Protein AF-M1CFM6-F1 (afdb_monomer)

Secondary structure (DSSP, 8-state):
-EEEEEEEE-HHHHHHHHHHHHHHTT-S---HHHHHHHHHHHHHHHHHT--TTSEEEEEEEEE-TTTSSSPPPTT--S--EEEEEEEEEHHHHHHS-HHHHHHHHHHHHHT-SHHHHHHHHHHHHHS-----GGGSPTTEEEEE--TTS-STT---SS-S-S-----GGG--TTEEEEEE-SSTT-EEEEEEEEHHHHHHHHH-HHHHTT--EE--S--EEE----

Nearest PDB structures (foldseek):
  6wao-assembly1_B  TM=9.488E-01  e=1.463E-21  Arabidopsis thaliana
  6wcs-assembly1_B  TM=9.597E-01  e=1.008E-20  Arabidopsis thaliana
  8h8i-assembly1_A  TM=9.472E-01  e=1.363E-20  Astragalus membranaceus
  8dqr-assembly1_A  TM=8.340E-01  e=6.087E-13  Arabidopsis thaliana
  8dqp-assembly1_B  TM=7.655E-01  e=8.652E-12  Arabidopsis thaliana

Solvent-accessible surface area (backbone atoms only — not comparable to full-atom values): 12784 Å² total; per-residue (Å²): 98,49,29,43,46,54,44,31,26,42,38,67,37,33,51,49,41,20,52,49,22,16,58,75,59,76,50,82,80,49,43,50,65,39,22,52,50,21,46,49,52,49,43,51,53,61,50,60,67,63,64,48,82,41,61,32,33,44,34,40,67,37,78,38,41,80,55,33,90,77,51,58,62,89,83,66,83,72,91,52,69,44,81,41,73,47,75,46,38,46,35,61,57,65,72,45,58,49,24,54,52,10,42,53,54,45,52,49,57,68,64,62,42,51,66,49,50,49,54,53,49,54,50,36,73,75,58,76,74,78,89,51,84,88,72,58,63,71,64,37,30,37,53,37,80,43,55,84,64,62,64,60,79,55,58,91,82,84,57,58,59,89,77,88,80,85,68,82,91,72,77,43,73,36,32,33,36,36,34,46,37,94,53,88,67,15,35,33,37,42,39,20,28,46,44,70,46,50,51,41,46,74,69,30,65,80,56,46,74,42,46,77,42,72,66,86,74,75,83,48,73,53,79,82,83,127

InterPro domains:
  IPR023213 Chloramphenicol acetyltransferase-like domain superfamily [G3DSA:3.30.559.10] (1-204)
  IPR051283 Secondary metabolite acyltransferase [PTHR31896] (1-207)

Structure (mmCIF, N/CA/C/O backbone):
data_AF-M1CFM6-F1
#
_entry.id   AF-M1CFM6-F1
#
loop_
_atom_site.group_PDB
_atom_site.id
_atom_site.type_symbol
_atom_site.label_atom_id
_atom_site.label_alt_id
_atom_site.label_comp_id
_atom_site.label_asym_id
_atom_site.label_entity_id
_atom_site.label_seq_id
_atom_site.pdbx_PDB_ins_code
_atom_site.Cartn_x
_atom_site.Cartn_y
_atom_site.Cartn_z
_atom_site.occupancy
_atom_site.B_iso_or_equiv
_atom_site.auth_seq_id
_atom_site.auth_comp_id
_atom_site.auth_asym_id
_atom_site.auth_atom_id
_atom_site.pdbx_PDB_model_num
ATOM 1 N N . MET A 1 1 ? -0.808 -11.872 19.736 1.00 82.25 1 MET A N 1
ATOM 2 C CA . MET A 1 1 ? 0.137 -12.692 18.924 1.00 82.25 1 MET A CA 1
ATOM 3 C C . MET A 1 1 ? 0.002 -12.260 17.470 1.00 82.25 1 MET A C 1
ATOM 5 O O . MET A 1 1 ? -1.119 -11.950 17.080 1.00 82.25 1 MET A O 1
ATOM 9 N N . LEU A 1 2 ? 1.085 -12.199 16.687 1.00 89.31 2 LEU A N 1
ATOM 10 C CA . LEU A 1 2 ? 0.996 -11.805 15.274 1.00 89.31 2 LEU A CA 1
ATOM 11 C C . LEU A 1 2 ? 0.502 -12.967 14.407 1.00 89.31 2 LEU A C 1
ATOM 13 O O . LEU A 1 2 ? 0.955 -14.103 14.579 1.00 89.31 2 LEU A O 1
ATOM 17 N N . ARG A 1 3 ? -0.397 -12.663 13.469 1.00 89.94 3 ARG A N 1
ATOM 18 C CA . ARG A 1 3 ? -0.947 -13.587 12.474 1.00 89.94 3 ARG A CA 1
ATOM 19 C C . ARG A 1 3 ? -0.780 -12.966 11.090 1.00 89.94 3 ARG A C 1
ATOM 21 O O . ARG A 1 3 ? -1.153 -11.816 10.871 1.00 89.94 3 ARG A O 1
ATOM 28 N N . GLU A 1 4 ? -0.213 -13.731 10.163 1.00 90.56 4 GLU A N 1
ATOM 29 C CA . GLU A 1 4 ? -0.170 -13.362 8.746 1.00 90.56 4 GLU A CA 1
ATOM 30 C C . GLU A 1 4 ? -1.333 -14.046 8.028 1.00 90.56 4 GLU A C 1
ATOM 32 O O . GLU A 1 4 ? -1.559 -15.251 8.192 1.00 90.56 4 GLU A O 1
ATOM 37 N N . ARG A 1 5 ? -2.094 -13.270 7.254 1.00 90.94 5 ARG A N 1
ATOM 38 C CA . ARG A 1 5 ? -3.263 -13.748 6.517 1.00 90.94 5 ARG A CA 1
ATOM 39 C C . ARG A 1 5 ? -3.227 -13.282 5.072 1.00 90.94 5 ARG A C 1
ATOM 41 O O . A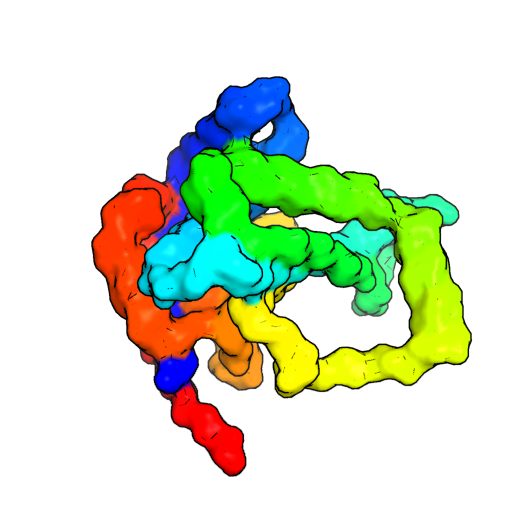RG A 1 5 ? -2.817 -12.163 4.780 1.00 90.94 5 ARG A O 1
ATOM 48 N N . VAL A 1 6 ? -3.667 -14.163 4.177 1.00 91.81 6 VAL A N 1
ATOM 49 C CA . VAL A 1 6 ? -3.679 -13.923 2.734 1.00 91.81 6 VAL A CA 1
ATOM 50 C C . VAL A 1 6 ? -5.092 -13.600 2.268 1.00 91.81 6 VAL A C 1
ATOM 52 O O . VAL A 1 6 ? -6.007 -14.404 2.456 1.00 91.81 6 VAL A O 1
ATOM 55 N N . PHE A 1 7 ? -5.243 -12.460 1.605 1.00 94.06 7 PHE A N 1
ATOM 56 C CA . PHE A 1 7 ? -6.493 -11.991 1.021 1.00 94.06 7 PHE A CA 1
ATOM 57 C C . PHE A 1 7 ? -6.347 -11.870 -0.495 1.00 94.06 7 PHE A C 1
ATOM 59 O O . PHE A 1 7 ? -5.387 -11.276 -0.992 1.00 94.06 7 PHE A O 1
ATOM 66 N N . HIS A 1 8 ? -7.297 -12.443 -1.233 1.00 94.62 8 HIS A N 1
ATOM 67 C CA . HIS A 1 8 ? -7.333 -12.356 -2.689 1.00 94.62 8 HIS A CA 1
ATOM 68 C C . HIS A 1 8 ? -8.376 -11.339 -3.157 1.00 94.62 8 HIS A C 1
ATOM 70 O O . HIS A 1 8 ? -9.579 -11.513 -2.927 1.00 94.62 8 HIS A O 1
ATOM 76 N N . PHE A 1 9 ? -7.902 -10.321 -3.870 1.00 96.00 9 PHE A N 1
ATOM 77 C CA . PHE A 1 9 ? -8.720 -9.342 -4.572 1.00 96.00 9 PHE A CA 1
ATOM 78 C C . PHE A 1 9 ? -8.767 -9.724 -6.051 1.00 96.00 9 PHE A C 1
ATOM 80 O O . PHE A 1 9 ? -7.796 -9.513 -6.783 1.00 96.00 9 PHE A O 1
ATOM 87 N N . ALA A 1 10 ? -9.897 -10.282 -6.488 1.00 95.94 10 ALA A N 1
ATOM 88 C CA . ALA A 1 10 ? -10.129 -10.581 -7.896 1.00 95.94 10 ALA A CA 1
ATOM 89 C C . ALA A 1 10 ? -10.047 -9.319 -8.762 1.00 95.94 10 ALA A C 1
ATOM 91 O O . ALA A 1 10 ? -10.234 -8.192 -8.288 1.00 95.94 10 ALA A O 1
ATOM 92 N N . LYS A 1 11 ? -9.790 -9.516 -10.055 1.00 96.31 11 LYS A N 1
ATOM 93 C CA . LYS A 1 11 ? -9.638 -8.439 -11.035 1.00 96.31 11 LYS A CA 1
ATOM 94 C C . LYS A 1 11 ? -10.820 -7.469 -11.022 1.00 96.31 11 LYS A C 1
ATOM 96 O O . LYS A 1 11 ? -10.619 -6.254 -11.057 1.00 96.31 11 LYS A O 1
ATOM 101 N N . GLU A 1 12 ? -12.044 -7.979 -10.921 1.00 97.38 12 GLU A N 1
ATOM 102 C CA . GLU A 1 12 ? -13.259 -7.167 -10.862 1.00 97.38 12 GLU A CA 1
ATOM 103 C C . GLU A 1 12 ? -13.302 -6.322 -9.591 1.00 97.38 12 GLU A C 1
ATOM 105 O O . GLU A 1 12 ? -13.649 -5.145 -9.659 1.00 97.38 12 GLU A O 1
ATOM 110 N N . SER A 1 13 ? -12.926 -6.886 -8.440 1.00 97.62 13 SER A N 1
ATOM 111 C CA . SER A 1 13 ? -12.864 -6.154 -7.170 1.00 97.62 13 SER A CA 1
ATOM 112 C C . SER A 1 13 ? -11.834 -5.031 -7.226 1.00 97.62 13 SER A C 1
ATOM 114 O O . SER A 1 13 ? -12.132 -3.899 -6.849 1.00 97.62 13 SER A O 1
ATOM 116 N N . VAL A 1 14 ? -10.644 -5.315 -7.760 1.00 98.12 14 VAL A N 1
ATOM 117 C CA . VAL A 1 14 ? -9.577 -4.325 -7.947 1.00 98.12 14 VAL A CA 1
ATOM 118 C C . VAL A 1 14 ? -10.035 -3.199 -8.880 1.00 98.12 14 VAL A C 1
ATOM 120 O O . VAL A 1 14 ? -9.855 -2.019 -8.571 1.00 98.12 14 VAL A O 1
ATOM 123 N N . ALA A 1 15 ? -10.664 -3.544 -10.007 1.00 98.31 15 ALA A N 1
ATOM 124 C CA . ALA A 1 15 ? -11.191 -2.568 -10.956 1.00 98.31 15 ALA A CA 1
ATOM 125 C C . ALA A 1 15 ? -12.309 -1.711 -10.341 1.00 98.31 15 ALA A C 1
ATOM 127 O O . ALA A 1 15 ? -12.302 -0.491 -10.510 1.00 98.31 15 ALA A O 1
ATOM 128 N N . LYS A 1 16 ? -13.228 -2.325 -9.581 1.00 98.44 16 LYS A N 1
ATOM 129 C CA . LYS A 1 16 ? -14.301 -1.627 -8.857 1.00 98.44 16 LYS A CA 1
ATOM 130 C C . LYS A 1 16 ? -13.746 -0.662 -7.814 1.00 98.44 16 LYS A C 1
ATOM 132 O O . LYS A 1 16 ? -14.163 0.492 -7.802 1.00 98.44 16 LYS A O 1
ATOM 137 N N . LEU A 1 17 ? -12.785 -1.093 -6.992 1.00 98.56 17 LEU A N 1
ATOM 138 C CA . LEU A 1 17 ? -12.132 -0.232 -6.000 1.00 98.56 17 LEU A CA 1
ATOM 139 C C . LEU A 1 17 ? -11.453 0.963 -6.668 1.00 98.56 17 LEU A C 1
ATOM 141 O O . LEU A 1 17 ? -11.664 2.099 -6.249 1.00 98.56 17 LEU A O 1
ATOM 145 N N . LYS A 1 18 ? -10.695 0.732 -7.749 1.00 98.75 18 LYS A N 1
ATOM 146 C CA . LYS A 1 18 ? -10.064 1.816 -8.512 1.00 98.75 18 LYS A CA 1
ATOM 147 C C . LYS A 1 18 ? -11.097 2.796 -9.064 1.00 98.75 18 LYS A C 1
ATOM 149 O O . LYS A 1 18 ? -10.913 4.003 -8.930 1.00 98.75 18 LYS A O 1
ATOM 154 N N . ALA A 1 19 ? -12.146 2.296 -9.716 1.00 98.69 19 ALA A N 1
ATOM 155 C CA . ALA A 1 19 ? -13.175 3.137 -10.319 1.00 98.69 19 ALA A CA 1
ATOM 156 C C . ALA A 1 19 ? -13.906 3.966 -9.256 1.00 98.69 19 ALA A C 1
ATOM 158 O O . ALA A 1 19 ? -14.062 5.172 -9.428 1.00 98.69 19 ALA A O 1
ATOM 159 N N . LYS A 1 20 ? -14.278 3.340 -8.135 1.00 98.56 20 LYS A N 1
ATOM 160 C CA . LYS A 1 20 ? -14.954 3.998 -7.016 1.00 98.56 20 LYS A CA 1
ATOM 161 C C . LYS A 1 20 ? -14.082 5.084 -6.379 1.00 98.56 20 LYS A C 1
ATOM 163 O O . LYS A 1 20 ? -14.546 6.208 -6.262 1.00 98.56 20 LYS A O 1
ATOM 168 N N . ALA A 1 21 ? -12.812 4.798 -6.080 1.00 98.69 21 ALA A N 1
ATOM 169 C CA . ALA A 1 21 ? -11.891 5.786 -5.509 1.00 98.69 21 ALA A CA 1
ATOM 170 C C . ALA A 1 21 ? -11.697 7.010 -6.421 1.00 98.69 21 ALA A C 1
ATOM 172 O O . ALA A 1 21 ? -11.693 8.151 -5.967 1.00 98.69 21 ALA A O 1
ATOM 173 N N . ASN A 1 22 ? -11.551 6.774 -7.728 1.00 98.75 22 ASN A N 1
ATOM 174 C CA . AS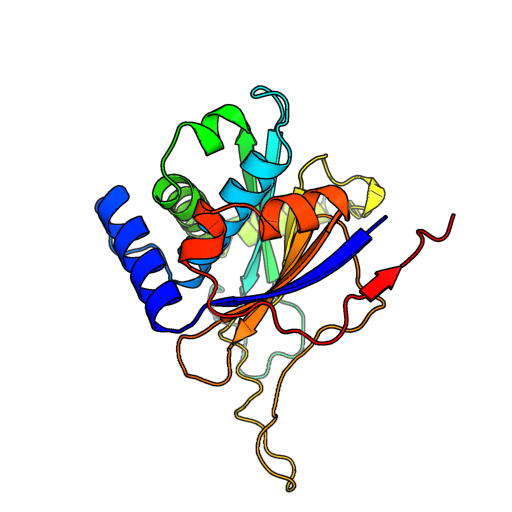N A 1 22 ? -11.421 7.846 -8.713 1.00 98.75 22 ASN A CA 1
ATOM 175 C C . ASN A 1 22 ? -12.714 8.667 -8.854 1.00 98.75 22 ASN A C 1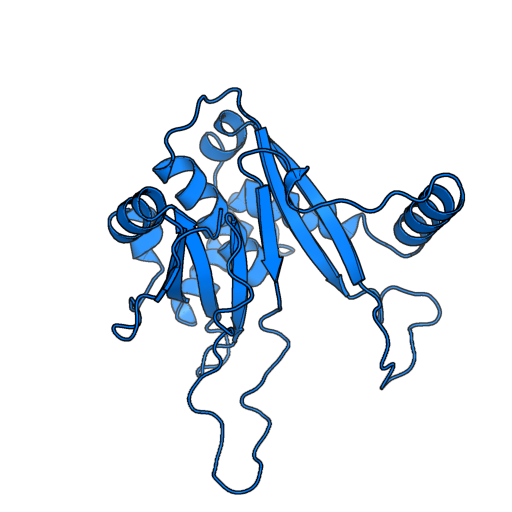
ATOM 177 O O . ASN A 1 22 ? -12.636 9.883 -9.005 1.00 98.75 22 ASN A O 1
ATOM 181 N N . LEU A 1 23 ? -13.885 8.025 -8.770 1.00 98.56 23 LEU A N 1
ATOM 182 C CA . LEU A 1 23 ? -15.182 8.702 -8.788 1.00 98.56 23 LEU A CA 1
ATOM 183 C C . LEU A 1 23 ? -15.382 9.577 -7.543 1.00 98.56 23 LEU A C 1
ATOM 185 O O . LEU A 1 23 ? -15.723 10.747 -7.691 1.00 98.56 23 LEU A O 1
ATOM 189 N N . GLU A 1 24 ? -15.129 9.033 -6.347 1.00 98.38 24 GLU A N 1
ATOM 190 C CA . GLU A 1 24 ? -15.225 9.751 -5.063 1.00 98.38 24 GLU A CA 1
ATOM 191 C C . GLU A 1 24 ? -14.386 11.038 -5.082 1.00 98.38 24 GLU A C 1
ATOM 193 O O . GLU A 1 24 ? -14.855 12.094 -4.669 1.00 98.38 24 GLU A O 1
ATOM 198 N N . MET A 1 25 ? -13.182 10.974 -5.660 1.00 98.44 25 MET A N 1
ATOM 199 C CA . MET A 1 25 ? -12.254 12.108 -5.722 1.00 98.44 25 MET A CA 1
ATOM 200 C C . MET A 1 25 ? -12.290 12.893 -7.035 1.00 98.44 25 MET A C 1
ATOM 202 O O . MET A 1 25 ? -11.430 13.745 -7.257 1.00 98.44 25 MET A O 1
ATOM 206 N N . SER A 1 26 ? -13.251 12.613 -7.923 1.00 98.06 26 SER A N 1
ATOM 207 C CA . SER A 1 26 ? -13.386 13.285 -9.226 1.00 98.06 26 SER A CA 1
ATOM 208 C C . SER A 1 26 ? -12.063 13.369 -10.012 1.00 98.06 26 SER A C 1
ATOM 210 O O . SER A 1 26 ? -11.707 14.404 -10.576 1.00 98.06 26 SER A O 1
ATOM 212 N N . THR A 1 27 ? -11.303 12.273 -10.036 1.00 97.88 27 THR A N 1
ATOM 213 C CA . THR A 1 27 ? -9.960 12.191 -10.632 1.00 97.88 27 THR A CA 1
ATOM 214 C C . THR A 1 27 ? -9.798 10.916 -11.459 1.00 97.88 27 THR A C 1
ATOM 216 O O . THR A 1 27 ? -10.685 10.074 -11.526 1.00 97.88 27 THR A O 1
ATOM 219 N N . THR A 1 28 ? -8.659 10.772 -12.130 1.00 97.50 28 THR A N 1
ATOM 220 C CA . THR A 1 28 ? -8.256 9.542 -12.841 1.00 97.50 28 THR A CA 1
ATOM 221 C C . THR A 1 28 ? -6.859 9.064 -12.438 1.00 97.50 28 THR A C 1
ATOM 223 O O . THR A 1 28 ? -6.340 8.089 -12.984 1.00 97.50 28 THR A O 1
ATOM 226 N N . LYS A 1 29 ? -6.231 9.758 -11.479 1.00 97.94 29 LYS A N 1
ATOM 227 C CA . LYS A 1 29 ? -4.830 9.556 -11.093 1.00 97.94 29 LYS A CA 1
ATOM 228 C C . LYS A 1 29 ? -4.635 8.412 -10.099 1.00 97.94 29 LYS A C 1
ATOM 230 O O . LYS A 1 29 ? -3.518 7.910 -9.982 1.00 97.94 29 LYS A O 1
ATOM 235 N N . ILE A 1 30 ? -5.688 7.985 -9.396 1.00 98.56 30 ILE A N 1
ATOM 236 C CA . ILE A 1 30 ? -5.587 6.939 -8.375 1.00 98.56 30 ILE A CA 1
ATOM 237 C C . ILE A 1 30 ? -5.409 5.583 -9.069 1.00 98.56 30 ILE A C 1
ATOM 239 O O . ILE A 1 30 ? -6.239 5.136 -9.869 1.00 98.56 30 ILE A O 1
ATOM 243 N N . SER A 1 31 ? -4.300 4.916 -8.769 1.00 98.06 31 SER A N 1
ATOM 244 C CA . SER A 1 31 ? -3.981 3.585 -9.286 1.00 98.06 31 SER A CA 1
ATOM 245 C C . SER A 1 31 ? -4.752 2.482 -8.555 1.00 98.06 31 SER A C 1
ATOM 247 O O . SER A 1 31 ? -5.229 2.667 -7.436 1.00 98.06 31 SER A O 1
ATOM 249 N N . SER A 1 32 ? -4.821 1.294 -9.164 1.00 98.25 32 SER A N 1
ATOM 250 C CA . SER A 1 32 ? -5.427 0.114 -8.534 1.00 98.25 32 SER A CA 1
ATOM 251 C C . SER A 1 32 ? -4.777 -0.228 -7.194 1.00 98.25 32 SER A C 1
ATOM 253 O O . SER A 1 32 ? -5.474 -0.529 -6.233 1.00 98.25 32 SER A O 1
ATOM 255 N N . LEU A 1 33 ? -3.443 -0.139 -7.123 1.00 97.75 33 LEU A N 1
ATOM 256 C CA . LEU A 1 33 ? -2.694 -0.415 -5.900 1.00 97.75 33 LEU A CA 1
ATOM 257 C C . LEU A 1 33 ? -3.081 0.571 -4.793 1.00 97.75 33 LEU A C 1
ATOM 259 O O . LEU A 1 33 ? -3.416 0.148 -3.696 1.00 97.75 33 LEU A O 1
ATOM 263 N N . GLN A 1 34 ? -3.103 1.871 -5.095 1.00 98.31 34 GLN A N 1
ATOM 264 C CA . GLN A 1 34 ? -3.476 2.911 -4.128 1.00 98.31 34 GLN A CA 1
ATOM 265 C C . GLN A 1 34 ? -4.904 2.719 -3.602 1.00 98.31 34 GLN A C 1
ATOM 267 O O . GLN A 1 34 ? -5.120 2.805 -2.397 1.00 98.31 34 GLN A O 1
ATOM 272 N N . ALA A 1 35 ? -5.861 2.399 -4.478 1.00 98.56 35 ALA A N 1
ATOM 273 C CA . ALA A 1 35 ? -7.243 2.148 -4.074 1.00 98.56 35 ALA A CA 1
ATOM 274 C C . ALA A 1 35 ? -7.374 0.925 -3.146 1.00 98.56 35 ALA A C 1
ATOM 276 O O . ALA A 1 35 ? -8.065 0.995 -2.130 1.00 98.56 35 ALA A O 1
ATOM 277 N N . VAL A 1 36 ? -6.685 -0.180 -3.460 1.00 98.31 36 VAL A N 1
ATOM 278 C CA . VAL A 1 36 ? -6.680 -1.392 -2.621 1.00 98.31 36 VAL A CA 1
ATOM 279 C C . VAL A 1 36 ? -6.018 -1.124 -1.268 1.00 98.31 36 VAL A C 1
ATOM 281 O O . VAL A 1 36 ? -6.578 -1.490 -0.237 1.00 98.31 36 VAL A O 1
ATOM 284 N N . LEU A 1 37 ? -4.864 -0.450 -1.242 1.00 98.19 37 LEU A N 1
ATOM 285 C CA . LEU A 1 37 ? -4.161 -0.139 0.008 1.00 98.19 37 LEU A CA 1
ATOM 286 C C . LEU A 1 37 ? -4.968 0.798 0.905 1.00 98.19 37 LEU A C 1
ATOM 288 O O . LEU A 1 37 ? -5.060 0.545 2.100 1.00 98.19 37 LEU A O 1
ATOM 292 N N . ALA A 1 38 ? -5.611 1.820 0.341 1.00 98.38 38 ALA A N 1
ATOM 293 C CA . ALA A 1 38 ? -6.487 2.709 1.096 1.00 98.38 38 ALA A CA 1
ATOM 294 C C . ALA A 1 38 ? -7.699 1.974 1.685 1.00 98.38 38 ALA A C 1
ATOM 296 O O . ALA A 1 38 ? -8.051 2.177 2.848 1.00 98.38 38 ALA A O 1
ATOM 297 N N . HIS A 1 39 ? -8.309 1.074 0.908 1.00 98.38 39 HIS A N 1
ATOM 298 C CA . HIS A 1 39 ? -9.409 0.238 1.381 1.00 98.38 39 HIS A CA 1
ATOM 299 C C . HIS A 1 39 ? -8.981 -0.668 2.547 1.00 98.38 39 HIS A C 1
ATOM 301 O O . HIS A 1 39 ? -9.691 -0.756 3.552 1.00 98.38 39 HIS A O 1
ATOM 307 N N . VAL A 1 40 ? -7.805 -1.295 2.446 1.00 98.06 40 VAL A N 1
ATOM 308 C CA . VAL A 1 40 ? -7.218 -2.122 3.512 1.00 98.06 40 VAL A CA 1
ATOM 309 C C . VAL A 1 40 ? -6.903 -1.274 4.741 1.00 98.06 40 VAL A C 1
ATOM 311 O O . VAL A 1 40 ? -7.364 -1.604 5.829 1.00 98.06 40 VAL A O 1
ATOM 314 N N . TRP A 1 41 ? -6.171 -0.170 4.578 1.00 98.31 41 TRP A N 1
ATOM 315 C CA . TRP A 1 41 ? -5.750 0.703 5.673 1.00 98.31 41 TRP A CA 1
ATOM 316 C C . TRP A 1 41 ? -6.943 1.189 6.492 1.00 98.31 41 TRP A C 1
ATOM 318 O O . TRP A 1 41 ? -7.008 0.964 7.702 1.00 98.31 41 TRP A O 1
ATOM 328 N N . ARG A 1 42 ? -7.950 1.750 5.815 1.00 98.00 42 ARG A N 1
ATOM 329 C CA . ARG A 1 42 ? -9.173 2.237 6.457 1.00 98.00 42 ARG A CA 1
ATOM 330 C C . ARG A 1 42 ? -9.959 1.112 7.134 1.00 98.00 42 ARG A C 1
ATOM 332 O O . ARG A 1 42 ? -10.523 1.321 8.206 1.00 98.00 42 ARG A O 1
ATOM 339 N N . SER A 1 43 ? -9.993 -0.085 6.544 1.00 98.00 43 SER A N 1
ATOM 340 C CA . SER A 1 43 ? -10.682 -1.239 7.139 1.00 98.00 43 SER A CA 1
ATOM 341 C C . SER A 1 43 ? -9.976 -1.750 8.392 1.00 98.00 43 SER A C 1
ATOM 343 O O . SER A 1 43 ? -10.642 -2.008 9.391 1.00 98.00 43 SER A O 1
ATOM 345 N N . VAL A 1 44 ? -8.642 -1.809 8.395 1.00 97.88 44 VAL A N 1
ATOM 346 C CA . VAL A 1 44 ? -7.876 -2.193 9.587 1.00 97.88 44 VAL A CA 1
ATOM 347 C C . VAL A 1 44 ? -8.074 -1.180 10.714 1.00 97.88 44 VAL A C 1
ATOM 349 O O . VAL A 1 44 ? -8.351 -1.578 11.844 1.00 97.88 44 VAL A O 1
ATOM 352 N N . ILE A 1 45 ? -7.989 0.122 10.422 1.00 97.75 45 ILE A N 1
ATOM 353 C CA . ILE A 1 45 ? -8.201 1.171 11.431 1.00 97.75 45 ILE A CA 1
ATOM 354 C C . ILE A 1 45 ? -9.619 1.116 12.008 1.00 97.75 45 ILE A C 1
ATOM 356 O O . ILE A 1 45 ? -9.783 1.167 13.228 1.00 97.75 45 ILE A O 1
ATOM 360 N N . ARG A 1 46 ? -10.638 0.891 11.167 1.00 97.31 46 ARG A N 1
ATOM 361 C CA . ARG A 1 46 ? -12.018 0.655 11.622 1.00 97.31 46 ARG A CA 1
ATOM 362 C C . ARG A 1 46 ? -12.113 -0.555 12.559 1.00 97.31 46 ARG A C 1
ATOM 364 O O . ARG A 1 46 ? -12.762 -0.467 13.599 1.00 97.31 46 ARG A O 1
ATOM 371 N N . CYS A 1 47 ? -11.461 -1.667 12.215 1.00 97.31 47 CYS A N 1
ATOM 372 C CA . CYS A 1 47 ? -11.481 -2.896 13.013 1.00 97.31 47 CYS A CA 1
ATOM 373 C C . CYS A 1 47 ? -10.781 -2.740 14.370 1.00 97.31 47 CYS A C 1
ATOM 375 O O . CYS A 1 47 ? -11.227 -3.328 15.353 1.00 97.31 47 CYS A O 1
ATOM 377 N N . ARG A 1 48 ? -9.716 -1.931 14.442 1.00 96.38 48 ARG A N 1
ATOM 378 C CA . ARG A 1 48 ? -8.971 -1.684 15.685 1.00 96.38 48 ARG A CA 1
ATOM 379 C C . ARG A 1 48 ? -9.723 -0.813 16.697 1.00 96.38 48 ARG A C 1
ATOM 381 O O . ARG A 1 48 ? -9.411 -0.903 17.878 1.00 96.38 48 ARG A O 1
ATOM 388 N N . ARG A 1 49 ? -10.710 -0.014 16.261 1.00 94.38 49 ARG A N 1
ATOM 389 C CA . ARG A 1 49 ? -11.527 0.874 17.124 1.00 94.38 49 ARG A CA 1
ATOM 390 C C . ARG A 1 49 ? -10.676 1.765 18.045 1.00 94.38 49 ARG A C 1
ATOM 392 O O . ARG A 1 49 ? -10.949 1.877 19.237 1.00 94.38 49 ARG A O 1
ATOM 399 N N . LEU A 1 50 ? -9.628 2.342 17.469 1.00 94.25 50 LEU A N 1
ATOM 400 C CA . LEU A 1 50 ? -8.681 3.226 18.150 1.00 94.25 50 LEU A CA 1
ATOM 401 C C . LEU A 1 50 ? -9.346 4.544 18.554 1.00 94.25 50 LEU A C 1
ATOM 403 O O . LEU A 1 50 ? -10.406 4.893 18.022 1.00 94.25 50 LEU A O 1
ATOM 407 N N . ASP A 1 51 ? -8.703 5.299 19.446 1.00 96.12 51 ASP A N 1
ATOM 408 C CA . ASP A 1 51 ? -9.129 6.672 19.710 1.00 96.12 51 ASP A CA 1
ATOM 409 C C . ASP A 1 51 ? -8.990 7.508 18.429 1.00 96.12 51 ASP A C 1
ATOM 411 O O . ASP A 1 51 ? -8.002 7.390 17.703 1.00 96.12 51 ASP A O 1
ATOM 415 N N . LEU A 1 52 ? -9.993 8.342 18.134 1.00 96.44 52 LEU A N 1
ATOM 416 C CA . LEU A 1 52 ? -10.066 9.132 16.898 1.00 96.44 52 LEU A CA 1
ATOM 417 C C . LEU A 1 52 ? -8.976 10.216 16.806 1.00 96.44 52 LEU A C 1
ATOM 419 O O . LEU A 1 52 ? -8.759 10.782 15.733 1.00 96.44 52 LEU A O 1
ATOM 423 N N . SER A 1 53 ? -8.314 10.526 17.924 1.00 96.88 53 SER A N 1
ATOM 424 C CA . SER A 1 53 ? -7.188 11.454 18.001 1.00 96.88 53 SER A CA 1
ATOM 425 C C . SER A 1 53 ? -5.825 10.796 17.785 1.00 96.88 53 SER A C 1
ATOM 427 O O . SER A 1 53 ? -4.859 11.524 17.549 1.00 96.88 53 SER A O 1
ATOM 429 N N . GLU A 1 54 ? -5.741 9.460 17.829 1.00 97.00 54 GLU A N 1
ATOM 430 C CA . GLU A 1 54 ? -4.509 8.734 17.515 1.00 97.00 54 GLU A CA 1
ATOM 431 C C . GLU A 1 54 ? -4.095 8.955 16.060 1.00 97.00 54 GLU A C 1
ATOM 433 O O . GLU A 1 54 ? -4.923 9.123 15.162 1.00 97.00 54 GLU A O 1
ATOM 438 N N . GLU A 1 55 ? -2.789 8.908 15.819 1.00 97.44 55 GLU A N 1
ATOM 439 C CA . GLU A 1 55 ? -2.234 8.927 14.474 1.00 97.44 55 GLU A CA 1
ATOM 440 C C . GLU A 1 55 ? -2.119 7.510 13.911 1.00 97.44 55 GLU A C 1
ATOM 442 O O . GLU A 1 55 ? -1.921 6.521 14.623 1.00 97.44 55 GLU A O 1
ATOM 447 N N . THR A 1 56 ? -2.224 7.418 12.593 1.00 97.94 56 THR A N 1
ATOM 448 C CA . THR A 1 56 ? -1.845 6.241 11.827 1.00 97.94 56 THR A CA 1
ATOM 449 C C . THR A 1 56 ? -0.993 6.665 10.645 1.00 97.94 56 THR A C 1
ATOM 451 O O . THR A 1 56 ? -1.258 7.681 10.000 1.00 97.94 56 THR A O 1
ATOM 454 N N . THR A 1 57 ? 0.035 5.870 10.362 1.00 97.50 57 THR A N 1
ATOM 455 C CA . THR A 1 57 ? 0.982 6.139 9.284 1.00 97.50 57 THR A CA 1
ATOM 456 C C . THR A 1 57 ? 0.955 5.015 8.269 1.00 97.50 57 THR A C 1
ATOM 458 O O . THR A 1 57 ? 1.013 3.845 8.641 1.00 97.50 57 THR A O 1
ATOM 461 N N . PHE A 1 58 ? 0.919 5.358 6.986 1.00 97.75 58 PHE A N 1
ATOM 462 C CA . PHE A 1 58 ? 1.093 4.409 5.896 1.00 97.75 58 PHE A CA 1
ATOM 463 C C . PHE A 1 58 ? 2.336 4.767 5.089 1.00 97.75 58 PHE A C 1
ATOM 465 O O . PHE A 1 58 ? 2.406 5.838 4.486 1.00 97.75 58 PHE A O 1
ATOM 472 N N . GLU A 1 59 ? 3.312 3.868 5.068 1.00 96.25 59 GLU A N 1
ATOM 473 C CA . GLU A 1 59 ? 4.521 3.992 4.268 1.00 96.25 59 GLU A CA 1
ATOM 474 C C . GLU A 1 59 ? 4.406 3.205 2.963 1.00 96.25 59 GLU A C 1
ATOM 476 O O . GLU A 1 59 ? 4.052 2.021 2.935 1.00 96.25 59 GLU A O 1
ATOM 481 N N . VAL A 1 60 ? 4.767 3.865 1.867 1.00 95.56 60 VAL A N 1
ATOM 482 C CA . VAL A 1 60 ? 4.944 3.258 0.553 1.00 95.56 60 VAL A CA 1
ATOM 483 C C . VAL A 1 60 ? 6.388 3.405 0.093 1.00 95.56 60 VAL A C 1
ATOM 485 O O . VAL A 1 60 ? 6.973 4.483 0.135 1.00 95.56 60 VAL A O 1
ATOM 488 N N . SER A 1 61 ? 6.959 2.305 -0.389 1.00 92.38 61 SER A N 1
ATOM 489 C CA . SER A 1 61 ? 8.278 2.288 -1.018 1.00 92.38 61 SER A CA 1
ATOM 490 C C . SER A 1 61 ? 8.169 2.640 -2.503 1.00 92.38 61 SER A C 1
ATOM 492 O O . SER A 1 61 ? 7.497 1.943 -3.267 1.00 92.38 61 SER A O 1
ATOM 494 N N . ILE A 1 62 ? 8.831 3.716 -2.927 1.00 93.31 62 ILE A N 1
ATOM 495 C CA . ILE A 1 62 ? 8.796 4.225 -4.303 1.00 93.31 62 ILE A CA 1
ATOM 496 C C . ILE A 1 62 ? 10.052 3.784 -5.048 1.00 93.31 62 ILE A C 1
ATOM 498 O O . ILE A 1 62 ? 11.161 4.056 -4.600 1.00 93.31 62 ILE A O 1
ATOM 502 N N . ASP A 1 63 ? 9.884 3.148 -6.209 1.00 93.12 63 ASP A N 1
ATOM 503 C CA . ASP A 1 63 ? 11.000 2.858 -7.114 1.00 93.12 63 ASP A CA 1
ATOM 504 C C . ASP A 1 63 ? 11.485 4.148 -7.791 1.00 93.12 63 ASP A C 1
ATOM 506 O O . ASP A 1 63 ? 10.736 4.803 -8.525 1.00 93.12 63 ASP A O 1
ATOM 510 N N . MET A 1 64 ? 12.739 4.511 -7.528 1.00 93.69 64 MET A N 1
ATOM 5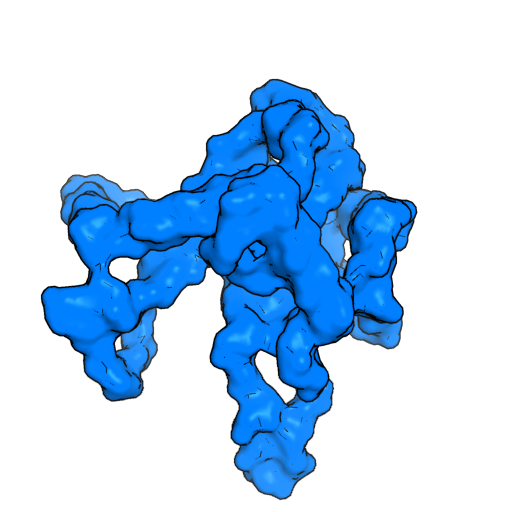11 C CA . MET A 1 64 ? 13.356 5.742 -8.015 1.00 93.69 64 MET A CA 1
ATOM 512 C C . MET A 1 64 ? 14.116 5.554 -9.329 1.00 93.69 64 MET A C 1
ATOM 514 O O . MET A 1 64 ? 14.565 6.546 -9.898 1.00 93.69 64 MET A O 1
ATOM 518 N N . ARG A 1 65 ? 14.251 4.322 -9.846 1.00 94.19 65 ARG A N 1
ATOM 519 C CA . ARG A 1 65 ? 15.069 4.035 -11.043 1.00 94.19 65 ARG A CA 1
ATOM 520 C C . ARG A 1 65 ? 14.688 4.890 -12.247 1.00 94.19 65 ARG A C 1
ATOM 522 O O . ARG A 1 65 ? 15.563 5.492 -12.858 1.00 94.19 65 ARG A O 1
ATOM 529 N N . GLU A 1 66 ? 13.396 4.990 -12.540 1.00 93.25 66 GLU A N 1
ATOM 530 C CA . GLU A 1 66 ? 12.876 5.781 -13.665 1.00 93.25 66 GLU A CA 1
ATOM 531 C C . GLU A 1 66 ? 12.649 7.263 -13.323 1.00 93.25 66 GLU A C 1
ATOM 533 O O . GLU A 1 66 ? 12.394 8.067 -14.215 1.00 93.25 66 GLU A O 1
ATOM 538 N N . ARG A 1 67 ? 12.715 7.638 -12.038 1.00 93.75 67 ARG A N 1
ATOM 539 C CA . ARG A 1 67 ? 12.433 9.007 -11.561 1.00 93.75 67 ARG A CA 1
ATOM 540 C C . ARG A 1 67 ? 13.663 9.905 -11.513 1.00 93.75 67 ARG A C 1
ATOM 542 O O . ARG A 1 67 ? 13.528 11.114 -11.351 1.00 93.75 67 ARG A O 1
ATOM 549 N N . LEU A 1 68 ? 14.847 9.313 -11.597 1.00 92.56 68 LEU A N 1
ATOM 550 C CA . LEU A 1 68 ? 16.109 10.034 -11.658 1.00 92.56 68 LEU A CA 1
ATOM 551 C C . LEU A 1 68 ? 16.361 10.564 -13.073 1.00 92.56 68 LEU A C 1
ATOM 553 O O . LEU A 1 68 ? 15.874 10.015 -14.058 1.00 92.56 68 LEU A O 1
ATOM 557 N N . ASN A 1 69 ? 17.140 11.635 -13.167 1.00 92.06 69 ASN A N 1
ATOM 558 C CA . ASN A 1 69 ? 17.569 12.261 -14.405 1.00 92.06 69 ASN A CA 1
ATOM 559 C C . ASN A 1 69 ? 19.109 12.380 -14.424 1.00 92.06 69 ASN A C 1
ATOM 561 O O . ASN A 1 69 ? 19.662 13.217 -13.698 1.00 92.06 69 ASN A O 1
ATOM 565 N N . PRO A 1 70 ? 19.805 11.565 -15.242 1.00 94.44 70 PRO A N 1
ATOM 566 C CA . PRO A 1 70 ? 19.239 10.524 -16.107 1.00 94.44 70 PRO A CA 1
ATOM 567 C C . PRO A 1 70 ? 18.660 9.340 -15.300 1.00 94.44 70 PRO A C 1
ATOM 569 O O . PRO A 1 70 ? 19.101 9.112 -14.168 1.00 94.44 70 PRO A O 1
ATOM 572 N N . PRO A 1 71 ? 17.712 8.565 -15.866 1.00 95.69 71 PRO A N 1
ATOM 573 C CA . PRO A 1 71 ? 17.233 7.335 -15.243 1.00 95.69 71 PRO A CA 1
ATOM 574 C C . PRO A 1 71 ? 18.377 6.359 -14.970 1.00 95.69 71 PRO A C 1
ATOM 576 O O . PRO A 1 71 ? 19.381 6.340 -15.691 1.00 95.69 71 PRO A O 1
ATOM 579 N N . LEU A 1 72 ? 18.225 5.524 -13.941 1.00 95.19 72 LEU A N 1
ATOM 580 C CA . LEU A 1 72 ? 19.203 4.472 -13.675 1.00 95.19 72 LEU A CA 1
ATOM 581 C C . LEU A 1 72 ? 19.224 3.452 -14.824 1.00 95.19 72 LEU A C 1
ATOM 583 O O . LEU A 1 72 ? 18.178 3.180 -15.417 1.00 95.19 72 LEU A O 1
ATOM 587 N N . PRO A 1 73 ? 20.394 2.858 -15.129 1.00 95.44 73 PRO A N 1
ATOM 588 C CA . PRO A 1 73 ? 20.512 1.898 -16.217 1.00 95.44 73 PRO A CA 1
ATOM 589 C C . PRO A 1 73 ? 19.579 0.697 -16.051 1.00 95.44 73 PRO A C 1
ATOM 591 O O . PRO A 1 73 ? 19.358 0.205 -14.938 1.00 95.44 73 PRO A O 1
ATOM 594 N N . GLU A 1 74 ? 19.106 0.168 -17.178 1.00 92.44 74 GLU A N 1
ATOM 595 C CA . GLU A 1 74 ? 18.443 -1.132 -17.205 1.00 92.44 74 GLU A CA 1
ATOM 596 C C . GLU A 1 74 ? 19.375 -2.198 -16.602 1.00 92.44 74 GLU A C 1
ATOM 598 O O . GLU A 1 74 ? 20.568 -2.251 -16.903 1.00 92.44 74 GLU A O 1
ATOM 603 N N . GLY A 1 75 ? 18.848 -3.023 -15.694 1.00 91.19 75 GLY A N 1
ATOM 604 C CA . GLY A 1 75 ? 19.643 -4.023 -14.975 1.00 91.19 75 GLY A CA 1
ATOM 605 C C . GLY A 1 75 ? 20.416 -3.495 -13.760 1.00 91.19 75 GLY A C 1
ATOM 606 O O . GLY A 1 75 ? 21.212 -4.244 -13.193 1.00 91.19 75 GLY A O 1
ATOM 607 N N . PHE A 1 76 ? 20.187 -2.251 -13.314 1.00 94.81 76 PHE A N 1
ATOM 608 C CA . PHE A 1 7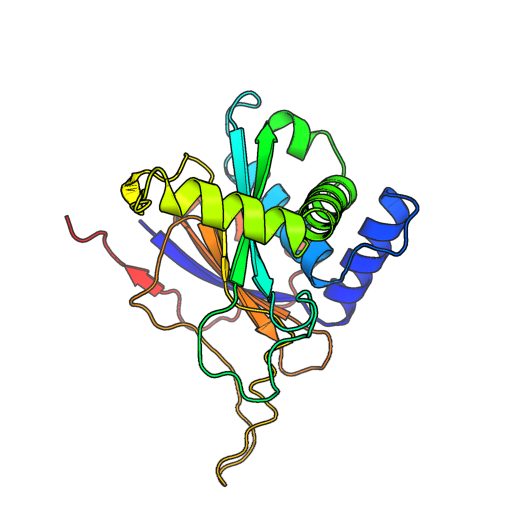6 ? 20.740 -1.762 -12.047 1.00 94.81 76 PHE A CA 1
ATOM 609 C C . PHE A 1 76 ? 20.374 -2.697 -10.880 1.00 94.81 76 PHE A C 1
ATOM 611 O O . PHE A 1 76 ? 19.214 -2.800 -10.476 1.00 94.81 76 PHE A O 1
ATOM 618 N N . PHE A 1 77 ? 21.395 -3.360 -10.333 1.00 93.56 77 PHE A N 1
ATOM 619 C CA . PHE A 1 77 ? 21.248 -4.410 -9.322 1.00 93.56 77 PHE A CA 1
ATOM 620 C C . PHE A 1 77 ? 21.041 -3.871 -7.896 1.00 93.56 77 PHE A C 1
ATOM 622 O O . PHE A 1 77 ? 20.551 -4.586 -7.026 1.00 93.56 77 PHE A O 1
ATOM 629 N N . GLY A 1 78 ? 21.426 -2.617 -7.638 1.00 94.06 78 GLY A N 1
ATOM 630 C CA . GLY A 1 78 ? 21.360 -2.018 -6.305 1.00 94.06 78 GLY A CA 1
ATOM 631 C C . GLY A 1 78 ? 19.949 -1.610 -5.869 1.00 94.06 78 GLY A C 1
ATOM 632 O O . GLY A 1 78 ? 18.977 -1.712 -6.621 1.00 94.06 78 GLY A O 1
ATOM 633 N N . ASN A 1 79 ? 19.852 -1.078 -4.648 1.00 91.38 79 ASN A N 1
ATOM 634 C CA . ASN A 1 79 ? 18.631 -0.466 -4.126 1.00 91.38 79 ASN A CA 1
ATOM 635 C C . ASN A 1 79 ? 18.506 0.984 -4.608 1.00 91.38 79 ASN A C 1
ATOM 637 O O . ASN A 1 79 ? 19.450 1.761 -4.504 1.00 91.38 79 ASN A O 1
ATOM 641 N N . ALA A 1 80 ? 17.328 1.341 -5.110 1.00 91.94 80 ALA A N 1
ATOM 642 C CA . ALA A 1 80 ? 16.968 2.697 -5.518 1.00 91.94 80 ALA A CA 1
ATOM 643 C C . ALA A 1 80 ? 15.507 2.938 -5.129 1.00 91.94 80 ALA A C 1
ATOM 645 O O . ALA A 1 80 ? 14.619 2.999 -5.977 1.00 91.94 80 ALA A O 1
ATOM 646 N N . ILE A 1 81 ? 15.258 2.951 -3.821 1.00 90.56 81 ILE A N 1
ATOM 647 C CA . ILE A 1 81 ? 13.922 3.047 -3.236 1.00 90.56 81 ILE A CA 1
ATOM 648 C C . ILE A 1 81 ? 13.882 4.276 -2.333 1.00 90.56 81 ILE A C 1
ATOM 650 O O . ILE A 1 81 ? 14.821 4.502 -1.574 1.00 90.56 81 ILE A O 1
ATOM 654 N N . CYS A 1 82 ? 12.801 5.047 -2.410 1.00 91.06 82 CYS A N 1
ATOM 655 C CA . CYS A 1 82 ? 12.515 6.130 -1.477 1.00 91.06 82 CYS A CA 1
ATOM 656 C C . CYS A 1 82 ? 11.265 5.777 -0.661 1.00 91.06 82 CYS A C 1
ATOM 658 O O . CYS A 1 82 ? 10.207 5.587 -1.272 1.00 91.06 82 CYS A O 1
ATOM 660 N N . PRO A 1 83 ? 11.343 5.678 0.677 1.00 90.62 83 PRO A N 1
ATOM 661 C CA . PRO A 1 83 ? 10.146 5.584 1.498 1.00 90.62 83 PRO A CA 1
ATOM 662 C C . PRO A 1 83 ? 9.384 6.910 1.441 1.00 90.62 83 PRO A C 1
ATOM 664 O O . PRO A 1 83 ? 9.982 7.986 1.375 1.00 90.62 83 PRO A O 1
ATOM 667 N N . ALA A 1 84 ? 8.063 6.819 1.451 1.00 93.31 84 ALA A N 1
ATOM 668 C CA . ALA A 1 84 ? 7.167 7.958 1.488 1.00 93.31 84 ALA A CA 1
ATOM 669 C C . ALA A 1 84 ? 6.019 7.648 2.444 1.00 93.31 84 ALA A C 1
ATOM 671 O O . ALA A 1 84 ? 5.363 6.614 2.314 1.00 93.31 84 ALA A O 1
ATOM 672 N N . THR A 1 85 ? 5.781 8.531 3.408 1.00 94.69 85 THR A N 1
ATOM 673 C CA . THR A 1 85 ? 4.834 8.300 4.501 1.00 94.69 85 THR A CA 1
ATOM 674 C C . THR A 1 85 ? 3.646 9.249 4.425 1.00 94.69 85 THR A C 1
ATOM 676 O O . THR A 1 85 ? 3.778 10.428 4.101 1.00 94.69 85 THR A O 1
ATOM 679 N N . VAL A 1 86 ? 2.465 8.723 4.738 1.00 97.31 86 VAL A N 1
ATOM 680 C CA . VAL A 1 86 ? 1.242 9.494 4.978 1.00 97.31 86 VAL A CA 1
ATOM 681 C C . VAL A 1 86 ? 0.865 9.291 6.437 1.00 97.31 86 VAL A C 1
ATOM 683 O O . VAL A 1 86 ? 0.540 8.166 6.807 1.00 97.31 86 VAL A O 1
ATOM 686 N N . THR A 1 87 ? 0.900 10.345 7.251 1.00 97.38 87 THR A N 1
ATOM 687 C CA . THR A 1 87 ? 0.448 10.308 8.651 1.00 97.38 87 THR A CA 1
ATOM 688 C C . THR A 1 87 ? -0.790 11.172 8.804 1.00 97.38 87 THR A C 1
ATOM 690 O O . THR A 1 87 ? -0.772 12.342 8.432 1.00 97.38 87 THR A O 1
ATOM 693 N N . ILE A 1 88 ? -1.856 10.586 9.338 1.00 97.44 88 ILE A N 1
ATOM 694 C CA . ILE A 1 88 ? -3.163 11.227 9.517 1.00 97.44 88 ILE A CA 1
ATOM 695 C C . ILE A 1 88 ? -3.801 10.741 10.814 1.00 97.44 88 ILE A C 1
ATOM 697 O O . ILE A 1 88 ? -3.429 9.690 11.345 1.00 97.44 88 ILE A O 1
ATOM 701 N N . LYS A 1 89 ? -4.801 11.471 11.310 1.00 98.12 89 LYS A N 1
ATOM 702 C CA . LYS A 1 89 ? -5.586 11.008 12.457 1.00 98.12 89 LYS A CA 1
ATOM 703 C C . LYS A 1 89 ? -6.517 9.872 12.050 1.00 98.12 89 LYS A C 1
ATOM 705 O O . LYS A 1 89 ? -7.099 9.884 10.966 1.00 98.12 89 LYS A O 1
ATOM 710 N N . THR A 1 90 ? -6.706 8.902 12.937 1.00 97.69 90 THR A N 1
ATOM 711 C CA . THR A 1 90 ? -7.634 7.778 12.726 1.00 97.69 90 THR A CA 1
ATOM 712 C C . THR A 1 90 ? -9.065 8.272 12.496 1.00 97.69 90 THR A C 1
ATOM 714 O O . THR A 1 90 ? -9.748 7.749 11.619 1.00 97.69 90 THR A O 1
ATOM 717 N N . GLY A 1 91 ? -9.505 9.310 13.219 1.00 97.69 91 GLY A N 1
ATOM 718 C CA . GLY A 1 91 ? -10.811 9.941 13.026 1.00 97.69 91 GLY A CA 1
ATOM 719 C C . GLY A 1 91 ? -10.986 10.538 11.638 1.00 97.69 91 GLY A C 1
ATOM 720 O O . GLY A 1 91 ? -11.974 10.244 10.974 1.00 97.69 91 GLY A O 1
ATOM 721 N N . GLU A 1 92 ? -9.990 11.288 11.173 1.00 98.06 92 GLU A N 1
ATOM 722 C CA . GLU A 1 92 ? -9.975 11.900 9.841 1.00 98.06 92 GLU A CA 1
ATOM 723 C C . GLU A 1 92 ? -10.012 10.833 8.733 1.00 98.06 92 GLU A C 1
ATOM 725 O O . GLU A 1 92 ? -10.825 10.911 7.812 1.00 98.06 92 GLU A O 1
ATOM 730 N N . LEU A 1 93 ? -9.210 9.767 8.868 1.00 98.06 93 LEU A N 1
ATOM 731 C CA . LEU A 1 93 ? -9.220 8.639 7.930 1.00 98.06 93 LEU A CA 1
ATOM 732 C C . LEU A 1 93 ? -10.597 7.957 7.838 1.00 98.06 93 LEU A C 1
ATOM 734 O O . LEU A 1 93 ? -10.990 7.472 6.773 1.00 98.06 93 LEU A O 1
ATOM 738 N N . LEU A 1 94 ? -11.303 7.845 8.965 1.00 97.69 94 LEU A N 1
ATOM 739 C CA . LEU A 1 94 ? -12.600 7.174 9.037 1.00 97.69 94 LEU A CA 1
ATOM 740 C C . LEU A 1 94 ? -13.767 8.082 8.633 1.00 97.69 94 LEU A C 1
ATOM 742 O O . LEU A 1 94 ? -14.756 7.560 8.116 1.00 97.69 94 LEU A O 1
ATOM 746 N N . GLU A 1 95 ? -13.658 9.394 8.834 1.00 97.50 95 GLU A N 1
ATOM 747 C CA . GLU A 1 95 ? -14.660 10.385 8.426 1.00 97.50 95 GLU A CA 1
ATOM 748 C C . GLU A 1 95 ? -14.759 10.494 6.900 1.00 97.50 95 GLU A C 1
ATOM 750 O O . GLU A 1 95 ? -15.863 10.541 6.357 1.00 97.50 95 GLU A O 1
ATOM 755 N N . HIS A 1 96 ? -13.623 10.440 6.202 1.00 97.31 96 HIS A N 1
ATOM 756 C CA . HIS A 1 96 ? -13.579 10.471 4.743 1.00 97.31 96 HIS A CA 1
ATOM 757 C C . HIS A 1 96 ? -13.852 9.109 4.081 1.00 97.31 96 HIS A C 1
ATOM 759 O O . HIS A 1 96 ? -13.679 8.030 4.668 1.00 97.31 96 HIS A O 1
ATOM 765 N N . GLU A 1 97 ? -14.249 9.145 2.806 1.00 96.00 97 GLU A N 1
ATOM 766 C CA . GLU A 1 97 ? -14.299 7.968 1.945 1.00 96.00 97 GLU A CA 1
ATOM 767 C C . GLU A 1 97 ? -12.892 7.405 1.676 1.00 96.00 97 GLU A C 1
ATOM 769 O O . GLU A 1 97 ? -11.875 8.098 1.749 1.00 96.00 97 GLU A O 1
ATOM 774 N N . PHE A 1 98 ? -12.800 6.117 1.327 1.00 96.31 98 PHE A N 1
ATOM 775 C CA . PHE A 1 98 ? -11.492 5.488 1.098 1.00 96.31 98 PHE A CA 1
ATOM 776 C C . PHE A 1 98 ? -10.765 6.064 -0.132 1.00 96.31 98 PHE A C 1
ATOM 778 O O . PHE A 1 98 ? -9.535 6.011 -0.181 1.00 96.31 98 PHE A O 1
ATOM 785 N N . GLY A 1 99 ? -11.489 6.631 -1.106 1.00 98.25 99 GLY A N 1
ATOM 786 C CA . GLY A 1 99 ? -10.905 7.343 -2.238 1.00 98.25 99 GLY A CA 1
ATOM 787 C C . GLY A 1 99 ? -10.049 8.533 -1.813 1.00 98.25 99 GLY A C 1
ATOM 788 O O . GLY A 1 99 ? -8.990 8.747 -2.402 1.00 98.25 99 GLY A O 1
ATOM 789 N N . TRP A 1 100 ? -10.432 9.243 -0.748 1.00 98.62 100 TRP A N 1
ATOM 790 C CA . TRP A 1 100 ? -9.632 10.335 -0.191 1.00 98.62 100 TRP A CA 1
ATOM 791 C C . TRP A 1 100 ? -8.294 9.825 0.349 1.00 98.62 100 TRP A C 1
ATOM 793 O O . TRP A 1 100 ? -7.242 10.343 -0.020 1.00 98.62 100 TRP A O 1
ATOM 803 N N . ALA A 1 101 ? -8.304 8.735 1.121 1.00 98.44 101 ALA A N 1
ATOM 804 C CA . ALA A 1 101 ? -7.074 8.108 1.609 1.00 98.44 101 ALA A CA 1
ATOM 805 C C . ALA A 1 101 ? -6.187 7.605 0.453 1.00 98.44 101 ALA A C 1
ATOM 807 O O . ALA A 1 101 ? -4.963 7.737 0.489 1.00 98.44 101 ALA A O 1
ATOM 808 N N . ALA A 1 102 ? -6.794 7.079 -0.616 1.00 98.62 102 ALA A N 1
ATOM 809 C CA . ALA A 1 102 ? -6.068 6.685 -1.822 1.00 98.62 102 ALA A CA 1
ATOM 810 C C . ALA A 1 102 ? -5.436 7.887 -2.542 1.00 98.62 102 ALA A C 1
ATOM 812 O O . ALA A 1 102 ? -4.337 7.761 -3.093 1.00 98.62 102 ALA A O 1
ATOM 813 N N . LEU A 1 103 ? -6.106 9.044 -2.528 1.00 98.56 103 LEU A N 1
ATOM 814 C CA . LEU A 1 103 ? -5.569 10.295 -3.052 1.00 98.56 103 LEU A CA 1
ATOM 815 C C . LEU A 1 103 ? -4.400 10.806 -2.203 1.00 98.56 103 LEU A C 1
ATOM 817 O O . LEU A 1 103 ? -3.384 11.162 -2.786 1.00 98.56 103 LEU A O 1
ATOM 821 N N . GLN A 1 104 ? -4.479 10.742 -0.870 1.00 98.50 104 GLN A N 1
ATOM 822 C CA . GLN A 1 104 ? -3.357 11.109 0.005 1.00 98.50 104 GLN A CA 1
ATOM 823 C C . GLN A 1 104 ? -2.101 10.281 -0.313 1.00 98.50 104 GLN A C 1
ATOM 825 O O . GLN A 1 104 ? -1.013 10.826 -0.487 1.00 98.50 104 GLN A O 1
ATOM 830 N N . ILE A 1 105 ? -2.248 8.965 -0.509 1.00 98.19 105 ILE A N 1
ATOM 831 C CA . ILE A 1 105 ? -1.134 8.109 -0.952 1.00 98.19 105 ILE A CA 1
ATOM 832 C C . ILE A 1 105 ? -0.627 8.538 -2.342 1.00 98.19 105 ILE A C 1
ATOM 834 O O . ILE A 1 105 ? 0.578 8.526 -2.602 1.00 98.19 105 ILE A O 1
ATOM 838 N N . ASN A 1 106 ? -1.526 8.902 -3.261 1.00 98.12 106 ASN A N 1
ATOM 839 C CA . ASN A 1 106 ? -1.163 9.344 -4.607 1.00 98.12 106 ASN A CA 1
ATOM 840 C C . ASN A 1 106 ? -0.349 10.640 -4.614 1.00 98.12 106 ASN A C 1
ATOM 842 O O . ASN A 1 106 ? 0.710 10.681 -5.240 1.00 98.12 106 ASN A O 1
ATOM 846 N N . GLU A 1 107 ? -0.831 11.657 -3.910 1.00 97.50 107 GLU A N 1
ATOM 847 C CA . GLU A 1 107 ? -0.201 12.971 -3.810 1.00 97.50 107 GLU A CA 1
ATOM 848 C C . GLU A 1 107 ? 1.159 12.862 -3.126 1.00 97.50 107 GLU A C 1
ATOM 850 O O . GLU A 1 107 ? 2.154 13.347 -3.664 1.00 97.50 107 GLU A O 1
ATOM 855 N N . THR A 1 108 ? 1.249 12.106 -2.031 1.00 96.62 108 THR A N 1
ATOM 856 C CA . THR A 1 108 ? 2.526 11.840 -1.365 1.00 96.62 108 THR A CA 1
ATOM 857 C C . THR A 1 108 ? 3.522 11.155 -2.300 1.00 96.62 108 THR A C 1
ATOM 859 O O . THR A 1 108 ? 4.666 11.595 -2.387 1.00 96.62 108 THR A O 1
ATOM 862 N N . ILE A 1 109 ? 3.119 10.146 -3.081 1.00 95.62 109 ILE A N 1
ATOM 863 C CA . ILE A 1 109 ? 4.010 9.519 -4.078 1.00 95.62 109 ILE A CA 1
ATOM 864 C C . ILE A 1 109 ? 4.432 10.507 -5.177 1.00 95.62 109 ILE A C 1
ATOM 866 O O . ILE A 1 109 ? 5.553 10.423 -5.687 1.00 95.62 109 ILE A O 1
ATOM 870 N N . ALA A 1 110 ? 3.545 11.413 -5.589 1.00 94.62 110 ALA A N 1
ATOM 871 C CA . ALA A 1 110 ? 3.844 12.405 -6.618 1.00 94.62 110 ALA A CA 1
ATOM 872 C C . ALA A 1 110 ? 4.878 13.441 -6.147 1.00 94.62 110 ALA A C 1
ATOM 874 O O . ALA A 1 110 ? 5.693 13.873 -6.954 1.00 94.62 110 ALA A O 1
ATOM 875 N N . LEU A 1 111 ? 4.892 13.774 -4.852 1.00 93.94 111 LEU A N 1
ATOM 876 C CA . LEU A 1 111 ? 5.852 14.703 -4.238 1.00 93.94 111 LEU A CA 1
ATOM 877 C C . LEU A 1 111 ? 7.269 14.124 -4.053 1.00 93.94 111 LEU A C 1
ATOM 879 O O . LEU A 1 111 ? 8.187 14.860 -3.701 1.00 93.94 111 LEU A O 1
ATOM 883 N N . HIS A 1 112 ? 7.462 12.817 -4.255 1.00 93.38 112 HIS A N 1
ATOM 884 C CA . HIS A 1 112 ? 8.767 12.158 -4.126 1.00 93.38 112 HIS A CA 1
ATOM 885 C C . HIS A 1 112 ? 9.438 12.008 -5.494 1.00 93.38 112 HIS A C 1
ATOM 887 O O . HIS A 1 112 ? 9.425 10.943 -6.125 1.00 93.38 112 HIS A O 1
ATOM 893 N N . ASP A 1 113 ? 10.000 13.113 -5.965 1.00 90.25 113 ASP A N 1
ATOM 894 C CA . ASP A 1 113 ? 10.820 13.190 -7.168 1.00 90.25 113 ASP A CA 1
ATOM 895 C C . ASP A 1 113 ? 12.328 13.149 -6.838 1.00 90.25 113 ASP A C 1
ATOM 897 O O . ASP A 1 113 ? 12.745 12.856 -5.711 1.00 90.25 113 ASP A O 1
ATOM 901 N N . GLN A 1 114 ? 13.167 13.397 -7.846 1.00 92.50 114 GLN A N 1
ATOM 902 C CA . GLN A 1 114 ? 14.619 13.439 -7.681 1.00 92.50 114 GLN A CA 1
ATOM 903 C C . GLN A 1 114 ? 15.079 14.522 -6.695 1.00 92.50 114 GLN A C 1
ATOM 905 O O . GLN A 1 114 ? 16.038 14.289 -5.956 1.00 92.50 114 GLN A O 1
ATOM 910 N N . GLU A 1 115 ? 14.445 15.696 -6.686 1.00 92.06 115 GLU A N 1
ATOM 911 C CA . GLU A 1 115 ? 14.838 16.796 -5.802 1.00 92.06 115 GLU A CA 1
ATOM 912 C C . GLU A 1 115 ? 14.548 16.424 -4.352 1.00 92.06 115 GLU A C 1
ATOM 914 O O . GLU A 1 115 ? 15.427 16.531 -3.493 1.00 92.06 115 GLU A O 1
ATOM 919 N N . LYS A 1 116 ? 13.358 15.868 -4.096 1.00 90.94 116 LYS A N 1
ATOM 920 C CA . LYS A 1 116 ? 12.993 15.370 -2.771 1.00 90.94 116 LYS A CA 1
ATOM 921 C C . LYS A 1 116 ? 13.949 14.281 -2.288 1.00 90.94 116 LYS A C 1
ATOM 923 O O . LYS A 1 116 ? 14.399 14.343 -1.144 1.00 90.94 116 LYS A O 1
ATOM 928 N N . LEU A 1 117 ? 14.296 13.317 -3.147 1.00 90.56 117 LEU A N 1
ATOM 929 C CA . LEU A 1 117 ? 15.255 12.262 -2.805 1.00 90.56 117 LEU A CA 1
ATOM 930 C C . LEU A 1 117 ? 16.633 12.835 -2.463 1.00 90.56 117 LEU A C 1
ATOM 932 O O . LEU A 1 117 ? 17.251 12.401 -1.493 1.00 90.56 117 LEU A O 1
ATOM 936 N N . LYS A 1 118 ? 17.107 13.818 -3.235 1.00 90.00 118 LYS A N 1
ATOM 937 C CA . LYS A 1 118 ? 18.383 14.484 -2.972 1.00 90.00 118 LYS A CA 1
ATOM 938 C C . LYS A 1 118 ? 18.375 15.157 -1.600 1.00 90.00 118 LYS A C 1
ATOM 940 O O . LYS A 1 118 ? 19.306 14.937 -0.834 1.00 90.00 118 LYS A O 1
ATOM 945 N N . CYS A 1 119 ? 17.313 15.888 -1.257 1.00 91.06 119 CYS A N 1
ATOM 946 C CA . CYS A 1 119 ? 17.179 16.501 0.065 1.00 91.06 119 CYS A CA 1
ATOM 947 C C . CYS A 1 119 ? 17.177 15.462 1.196 1.00 91.06 119 CYS A C 1
ATOM 949 O O . CYS A 1 119 ? 17.835 15.671 2.212 1.00 91.06 119 CYS A O 1
ATOM 951 N N . ILE A 1 120 ? 16.465 14.340 1.026 1.00 88.88 120 ILE A N 1
ATOM 952 C CA . ILE A 1 120 ? 16.453 13.241 2.008 1.00 88.88 120 ILE A CA 1
ATOM 953 C C . ILE A 1 120 ? 17.868 12.683 2.194 1.00 88.88 120 ILE A C 1
ATOM 955 O O . ILE A 1 120 ? 18.329 12.528 3.322 1.00 88.88 120 ILE A O 1
ATOM 959 N N . TYR A 1 121 ? 18.575 12.427 1.092 1.00 88.38 121 TYR A N 1
ATOM 960 C CA . TYR A 1 121 ? 19.927 11.881 1.126 1.00 88.38 121 TYR A CA 1
ATOM 961 C C . TYR A 1 121 ? 20.932 12.853 1.757 1.00 88.38 121 TYR A C 1
ATOM 963 O O . TYR A 1 121 ? 21.726 12.452 2.599 1.00 88.38 121 TYR A O 1
ATOM 971 N N . GLU A 1 122 ? 20.882 14.138 1.400 1.00 91.75 122 GLU A N 1
ATOM 972 C CA . GLU A 1 122 ? 21.732 15.178 1.993 1.00 91.75 122 GLU A CA 1
ATOM 973 C C . GLU A 1 122 ? 21.465 15.340 3.492 1.00 91.75 122 GLU A C 1
ATOM 975 O O . GLU A 1 122 ? 22.408 15.429 4.276 1.00 91.75 122 GLU A O 1
ATOM 980 N N . SER A 1 123 ? 20.195 15.321 3.907 1.00 90.88 123 SER A N 1
ATOM 981 C CA . SER A 1 123 ? 19.822 15.348 5.324 1.00 90.88 123 SER A CA 1
ATOM 982 C C . SER A 1 123 ? 20.402 14.150 6.074 1.00 90.88 123 SER A C 1
ATOM 984 O O . SER A 1 123 ? 21.015 14.331 7.121 1.00 90.88 123 SER A O 1
ATOM 986 N N . TRP A 1 124 ? 20.262 12.943 5.520 1.00 90.00 124 TRP A N 1
ATOM 987 C CA . TRP A 1 124 ? 20.791 11.724 6.131 1.00 90.00 124 TRP A CA 1
ATOM 988 C C . TRP A 1 124 ? 22.325 11.705 6.177 1.00 90.00 124 TRP A C 1
ATOM 990 O O . TRP A 1 124 ? 22.911 11.245 7.146 1.00 90.00 124 TRP A O 1
ATOM 1000 N N . MET A 1 125 ? 23.006 12.245 5.163 1.00 91.31 125 MET A N 1
ATOM 1001 C CA . MET A 1 125 ? 24.469 12.370 5.174 1.00 91.31 125 MET A CA 1
ATOM 1002 C C . MET A 1 125 ? 24.973 13.327 6.264 1.00 91.31 125 MET A C 1
ATOM 1004 O O . MET A 1 125 ? 26.086 13.147 6.757 1.00 91.31 125 MET A O 1
ATOM 1008 N N . ASN A 1 126 ? 24.180 14.343 6.619 1.00 93.31 126 ASN A N 1
ATOM 1009 C CA . ASN A 1 126 ? 24.516 15.293 7.679 1.00 93.31 126 ASN A CA 1
ATOM 1010 C C . ASN A 1 126 ? 2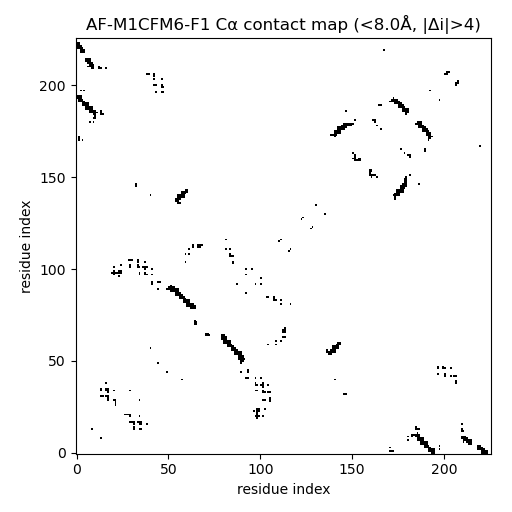4.242 14.730 9.080 1.00 93.31 126 ASN A C 1
ATOM 1012 O O . ASN A 1 126 ? 25.022 14.998 9.992 1.00 93.31 126 ASN A O 1
ATOM 1016 N N . ASP A 1 127 ? 23.161 13.965 9.243 1.00 91.75 127 ASP A N 1
ATOM 1017 C CA . ASP A 1 127 ? 22.778 13.328 10.506 1.00 91.75 127 ASP A CA 1
ATOM 1018 C C . ASP A 1 127 ? 22.283 11.891 10.250 1.00 91.75 127 ASP A C 1
ATOM 1020 O O . ASP A 1 127 ? 21.084 11.655 10.059 1.00 91.75 127 ASP A O 1
ATOM 1024 N N . PRO A 1 128 ? 23.208 10.920 10.133 1.00 88.56 128 PRO A N 1
ATOM 1025 C CA . PRO A 1 128 ? 22.863 9.567 9.728 1.00 88.56 128 PRO A CA 1
ATOM 1026 C C . PRO A 1 128 ? 22.177 8.822 10.868 1.00 88.56 128 PRO A C 1
ATOM 1028 O O . PRO A 1 128 ? 22.817 8.328 11.798 1.00 88.56 128 PRO A O 1
ATOM 1031 N N . GLU A 1 129 ? 20.865 8.669 10.743 1.00 82.81 129 GLU A N 1
ATOM 1032 C CA . GLU A 1 129 ? 20.061 7.857 11.645 1.00 82.81 129 GLU A CA 1
ATOM 1033 C C . GLU A 1 129 ? 19.729 6.497 11.018 1.00 82.81 129 GLU A C 1
ATOM 1035 O O . GLU A 1 129 ? 19.454 6.373 9.819 1.00 82.81 129 GLU A O 1
ATOM 1040 N N . VAL A 1 130 ? 19.760 5.451 11.845 1.00 80.56 130 VAL A N 1
ATOM 1041 C CA . VAL A 1 130 ? 19.281 4.115 11.482 1.00 80.56 130 VAL A CA 1
ATOM 1042 C C . VAL A 1 130 ? 17.999 3.863 12.258 1.00 80.56 130 VAL A C 1
ATOM 1044 O O . VAL A 1 130 ? 18.047 3.543 13.446 1.00 80.56 130 VAL A O 1
ATOM 1047 N N . VAL A 1 131 ? 16.863 3.989 11.572 1.00 77.31 131 VAL A N 1
ATOM 1048 C CA . VAL A 1 131 ? 15.546 3.713 12.154 1.00 77.31 131 VAL A CA 1
ATOM 1049 C C . VAL A 1 131 ? 15.489 2.249 12.580 1.00 77.31 131 VAL A C 1
ATOM 1051 O O . VAL A 1 131 ? 15.652 1.341 11.756 1.00 77.31 131 VAL A O 1
ATOM 1054 N N . LYS A 1 132 ? 15.266 1.998 13.872 1.00 78.75 132 LYS A N 1
ATOM 1055 C CA . LYS A 1 132 ? 15.052 0.638 14.368 1.00 78.75 132 LYS A CA 1
ATOM 1056 C C . LYS A 1 132 ? 13.574 0.314 14.302 1.00 78.75 132 LYS A C 1
ATOM 1058 O O . LYS A 1 132 ? 12.711 1.154 14.524 1.00 78.75 132 LYS A O 1
ATOM 1063 N N . LEU A 1 133 ? 13.280 -0.960 14.084 1.00 68.50 133 LEU A N 1
ATOM 1064 C CA . LEU A 1 133 ? 11.906 -1.436 13.972 1.00 68.50 133 LEU A CA 1
ATOM 1065 C C . LEU A 1 133 ? 11.058 -1.180 15.229 1.00 68.50 133 LEU A C 1
ATOM 1067 O O . LEU A 1 133 ? 9.849 -1.015 15.124 1.00 68.50 133 LEU A O 1
ATOM 1071 N N . GLY A 1 134 ? 11.692 -1.143 16.405 1.00 70.00 134 GLY A N 1
ATOM 1072 C CA . GLY A 1 134 ? 11.030 -0.827 17.674 1.00 70.00 134 GLY A CA 1
ATOM 1073 C C . GLY A 1 134 ? 10.691 0.653 17.865 1.00 70.00 134 GLY A C 1
ATOM 1074 O O . GLY A 1 134 ? 9.907 0.961 18.755 1.00 70.00 134 GLY A O 1
ATOM 1075 N N . ASP A 1 135 ? 11.245 1.538 17.033 1.00 78.56 135 ASP A N 1
ATOM 1076 C CA . ASP A 1 135 ? 11.037 2.989 17.111 1.00 78.56 135 ASP A CA 1
ATOM 1077 C C . ASP A 1 135 ? 9.893 3.449 16.188 1.00 78.56 135 ASP A C 1
ATOM 1079 O O . ASP A 1 135 ? 9.554 4.631 16.147 1.00 78.56 135 ASP A O 1
ATOM 1083 N N . LEU A 1 136 ? 9.285 2.519 15.437 1.00 82.00 136 LEU A N 1
ATOM 1084 C CA . LEU A 1 136 ? 8.155 2.829 14.571 1.00 82.00 136 LEU A CA 1
ATOM 1085 C C . LEU A 1 136 ? 6.946 3.287 15.407 1.00 82.00 136 LEU A C 1
ATOM 1087 O O . LEU A 1 136 ? 6.645 2.675 16.438 1.00 82.00 136 LEU A O 1
ATOM 1091 N N . PRO A 1 137 ? 6.215 4.322 14.955 1.00 82.88 137 PRO A N 1
ATOM 1092 C CA . PRO A 1 137 ? 4.994 4.763 15.612 1.00 82.88 137 PRO A CA 1
ATOM 1093 C C . PRO A 1 137 ? 3.972 3.634 15.785 1.00 82.88 137 PRO A C 1
ATOM 1095 O O . PRO A 1 137 ? 3.937 2.650 15.040 1.00 82.88 137 PRO A O 1
ATOM 1098 N N . SER A 1 138 ? 3.066 3.813 16.746 1.00 84.38 138 SER A N 1
ATOM 1099 C CA . SER A 1 138 ? 1.872 2.967 16.820 1.00 84.38 138 SER A CA 1
ATOM 1100 C C . SER A 1 138 ? 1.031 3.131 15.548 1.00 84.38 138 SER A C 1
ATOM 1102 O O . SER A 1 138 ? 1.033 4.185 14.921 1.00 84.38 138 SER A O 1
ATOM 1104 N N . ASN A 1 139 ? 0.308 2.081 15.150 1.00 92.94 139 ASN A N 1
ATOM 1105 C CA . ASN A 1 139 ? -0.539 2.086 13.947 1.00 92.94 139 ASN A CA 1
ATOM 1106 C C . ASN A 1 139 ? 0.193 2.435 12.640 1.00 92.94 139 ASN A C 1
ATOM 1108 O O . ASN A 1 139 ? -0.389 3.041 11.734 1.00 92.94 139 ASN A O 1
ATOM 1112 N N . TYR A 1 140 ? 1.449 2.010 12.546 1.00 95.00 140 TYR A N 1
ATOM 1113 C CA . TYR A 1 140 ? 2.277 2.139 11.361 1.00 95.00 140 TYR A CA 1
ATOM 1114 C C . TYR A 1 140 ? 2.075 0.949 10.411 1.00 95.00 140 TYR A C 1
ATOM 1116 O O . TYR A 1 140 ? 2.107 -0.211 10.826 1.00 95.00 140 TYR A O 1
ATOM 1124 N N . PHE A 1 141 ? 1.860 1.238 9.131 1.00 96.31 141 PHE A N 1
ATOM 1125 C CA . PHE A 1 141 ? 1.687 0.265 8.058 1.00 96.31 141 PHE A CA 1
ATOM 1126 C C . PHE A 1 141 ? 2.780 0.443 7.022 1.00 96.31 141 PHE A C 1
ATOM 1128 O O . PHE A 1 141 ? 3.096 1.565 6.640 1.00 96.31 141 PHE A O 1
ATOM 1135 N N . MET A 1 142 ? 3.308 -0.668 6.522 1.00 94.62 142 MET A N 1
ATOM 1136 C CA . MET A 1 142 ? 4.369 -0.649 5.522 1.00 94.62 142 MET A CA 1
ATOM 1137 C C . MET A 1 142 ? 3.983 -1.516 4.336 1.00 94.62 142 MET A C 1
ATOM 1139 O O . MET A 1 142 ? 3.757 -2.725 4.478 1.00 94.62 142 MET A O 1
ATOM 1143 N N . LEU A 1 143 ? 3.936 -0.899 3.158 1.00 94.88 143 LEU A N 1
ATOM 1144 C CA . LEU A 1 143 ? 3.830 -1.619 1.901 1.00 94.88 143 LEU A CA 1
ATOM 1145 C C . LEU A 1 143 ? 5.168 -2.270 1.564 1.00 94.88 143 LEU A C 1
ATOM 1147 O O . LEU A 1 143 ? 6.183 -1.599 1.394 1.00 94.88 143 LEU A O 1
ATOM 1151 N N . ASN A 1 144 ? 5.121 -3.575 1.347 1.00 90.44 144 ASN A N 1
ATOM 1152 C CA . ASN A 1 144 ? 6.193 -4.330 0.739 1.00 90.44 144 ASN A CA 1
ATOM 1153 C C . ASN A 1 144 ? 5.751 -4.876 -0.625 1.00 90.44 144 ASN A C 1
ATOM 1155 O O . ASN A 1 144 ? 4.618 -5.338 -0.788 1.00 90.44 144 ASN A O 1
ATOM 1159 N N . ASN A 1 145 ? 6.686 -4.904 -1.575 1.00 91.12 145 ASN A N 1
ATOM 1160 C CA . ASN A 1 145 ? 6.473 -5.412 -2.931 1.00 91.12 145 ASN A CA 1
ATOM 1161 C C . ASN A 1 145 ? 5.411 -4.619 -3.738 1.00 91.12 145 ASN A C 1
ATOM 1163 O O . ASN A 1 145 ? 4.875 -3.602 -3.298 1.00 91.12 145 ASN A O 1
ATOM 1167 N N . SER A 1 146 ? 5.157 -5.034 -4.979 1.00 90.44 146 SER A N 1
ATOM 1168 C CA . SER A 1 146 ? 4.221 -4.381 -5.898 1.00 90.44 146 SER A CA 1
ATOM 1169 C C . SER A 1 146 ? 3.659 -5.391 -6.899 1.00 90.44 146 SER A C 1
ATOM 1171 O O . SER A 1 146 ? 4.395 -6.274 -7.345 1.00 90.44 146 SER A O 1
ATOM 1173 N N . PRO A 1 147 ? 2.398 -5.240 -7.354 1.00 89.75 147 PRO A N 1
ATOM 1174 C CA . PRO A 1 147 ? 1.821 -6.101 -8.386 1.00 89.75 147 PRO A CA 1
ATOM 1175 C C . PRO A 1 147 ? 2.561 -6.017 -9.733 1.00 89.75 147 PRO A C 1
ATOM 1177 O O . PRO A 1 147 ? 2.347 -6.861 -10.593 1.00 89.75 147 PRO A O 1
ATOM 1180 N N . ARG A 1 148 ? 3.441 -5.022 -9.928 1.00 89.44 148 ARG A N 1
ATOM 1181 C CA . ARG A 1 148 ? 4.296 -4.904 -11.124 1.00 89.44 148 ARG A CA 1
ATOM 1182 C C . ARG A 1 148 ? 5.390 -5.970 -11.190 1.00 89.44 148 ARG A C 1
ATOM 1184 O O . ARG A 1 148 ? 5.903 -6.248 -12.273 1.00 89.44 148 ARG A O 1
ATOM 1191 N N . PHE A 1 149 ? 5.764 -6.554 -10.053 1.00 87.38 149 PHE A N 1
ATOM 1192 C CA . PHE A 1 149 ? 6.725 -7.647 -10.009 1.00 87.38 149 PHE A CA 1
ATOM 1193 C C . PHE A 1 149 ? 6.007 -8.952 -10.352 1.00 87.38 149 PHE A C 1
ATOM 1195 O O . PHE A 1 149 ? 5.602 -9.717 -9.481 1.00 87.38 149 PHE A O 1
ATOM 1202 N N . ASP A 1 150 ? 5.803 -9.173 -11.651 1.00 86.75 150 ASP A N 1
ATOM 1203 C CA . ASP A 1 150 ? 5.159 -10.381 -12.153 1.00 86.75 150 ASP A CA 1
ATOM 1204 C C . ASP A 1 150 ? 6.097 -11.585 -12.041 1.00 86.75 150 ASP A C 1
ATOM 1206 O O . ASP A 1 150 ? 7.034 -11.746 -12.826 1.00 86.75 150 ASP A O 1
ATOM 1210 N N . PHE A 1 151 ? 5.842 -12.421 -11.035 1.00 87.19 151 PHE A N 1
ATOM 1211 C CA . PHE A 1 151 ? 6.556 -13.676 -10.825 1.00 87.19 151 PHE A CA 1
ATOM 1212 C C . PHE A 1 151 ? 6.075 -14.780 -11.775 1.00 87.19 151 PHE A C 1
ATOM 1214 O O . PHE A 1 151 ? 6.837 -15.702 -12.058 1.00 87.19 151 PHE A O 1
ATOM 1221 N N . TYR A 1 152 ? 4.847 -14.698 -12.302 1.00 89.50 152 TYR A N 1
ATOM 1222 C CA . TYR A 1 152 ? 4.258 -15.749 -13.139 1.00 89.50 152 TYR A CA 1
ATOM 1223 C C . TYR A 1 152 ? 4.867 -15.818 -14.543 1.00 89.50 152 TYR A C 1
ATOM 1225 O O . TYR A 1 152 ? 4.666 -16.806 -15.254 1.00 89.50 152 TYR A O 1
ATOM 1233 N N . LYS A 1 153 ? 5.636 -14.797 -14.943 1.00 89.62 153 LYS A N 1
ATOM 1234 C CA . LYS A 1 153 ? 6.386 -14.787 -16.206 1.00 89.62 153 LYS A CA 1
ATOM 1235 C C . LYS A 1 153 ? 7.616 -15.699 -16.208 1.00 89.62 153 LYS A C 1
ATOM 1237 O O . LYS A 1 153 ? 8.139 -15.986 -17.281 1.00 89.62 153 LYS A O 1
ATOM 1242 N N . TYR A 1 154 ? 8.103 -16.125 -15.041 1.00 90.56 154 TYR A N 1
ATOM 1243 C CA . TYR A 1 154 ? 9.316 -16.935 -14.941 1.00 90.56 154 TYR A CA 1
ATOM 1244 C C . TYR A 1 154 ? 8.981 -18.429 -14.958 1.00 90.56 154 TYR A C 1
ATOM 1246 O O . TYR A 1 154 ? 8.466 -18.959 -13.978 1.00 90.56 154 TYR A O 1
ATOM 1254 N N . ASP A 1 155 ? 9.307 -19.111 -16.056 1.00 93.31 155 ASP A N 1
ATOM 1255 C CA . ASP A 1 155 ? 9.225 -20.569 -16.182 1.00 93.31 155 ASP A CA 1
ATOM 1256 C C . ASP A 1 155 ? 10.640 -21.151 -16.281 1.00 93.31 155 ASP A C 1
ATOM 1258 O O . ASP A 1 155 ? 11.395 -20.833 -17.200 1.00 93.31 155 ASP A O 1
ATOM 1262 N N . PHE A 1 156 ? 10.999 -21.995 -15.315 1.00 94.06 156 PHE A N 1
ATOM 1263 C CA . PHE A 1 156 ? 12.313 -22.638 -15.236 1.00 94.06 156 PHE A CA 1
ATOM 1264 C C . PHE A 1 156 ? 12.347 -24.031 -15.896 1.00 94.06 156 PHE A C 1
ATOM 1266 O O . PHE A 1 156 ? 13.321 -24.762 -15.730 1.00 94.06 156 PHE A O 1
ATOM 1273 N N . GLY A 1 157 ? 11.300 -24.409 -16.638 1.00 95.38 157 GLY A N 1
ATOM 1274 C CA . GLY A 1 157 ? 11.174 -25.689 -17.345 1.00 95.38 157 GLY A CA 1
ATOM 1275 C C . GLY A 1 157 ? 10.144 -26.654 -16.745 1.00 95.38 157 GLY A C 1
ATOM 1276 O O . GLY A 1 157 ? 9.992 -27.766 -17.248 1.00 95.38 157 GLY A O 1
ATOM 1277 N N . TRP A 1 158 ? 9.427 -26.244 -15.694 1.00 92.75 158 TRP A N 1
ATOM 1278 C CA . TRP A 1 158 ? 8.394 -27.050 -15.021 1.00 92.75 158 TRP A CA 1
ATOM 1279 C C . TRP A 1 158 ? 6.992 -26.434 -15.112 1.00 92.75 158 TRP A C 1
ATOM 1281 O O . TRP A 1 158 ? 6.063 -26.931 -14.476 1.00 92.75 158 TRP A O 1
ATOM 1291 N N . GLY A 1 159 ? 6.831 -25.371 -15.903 1.00 91.69 159 GLY A N 1
ATOM 1292 C CA . GLY A 1 159 ? 5.606 -24.591 -15.983 1.00 91.69 159 GLY A CA 1
ATOM 1293 C C . GLY A 1 159 ? 5.659 -23.333 -15.118 1.00 91.69 159 GLY A C 1
ATOM 1294 O O . GLY A 1 159 ? 6.562 -23.122 -14.304 1.00 91.69 159 GLY A O 1
ATOM 1295 N N . LYS A 1 160 ? 4.651 -22.477 -15.300 1.00 89.94 160 LYS A N 1
ATOM 1296 C CA . LYS A 1 160 ? 4.516 -21.218 -14.558 1.00 89.94 160 LYS A CA 1
ATOM 1297 C C . LYS A 1 160 ? 4.275 -21.466 -13.060 1.00 89.94 160 LYS A C 1
ATOM 1299 O O . LYS A 1 160 ? 3.619 -22.449 -12.706 1.00 89.94 160 LYS A O 1
ATOM 1304 N N . PRO A 1 161 ? 4.717 -20.551 -12.179 1.00 89.56 161 PRO A N 1
ATOM 1305 C CA . PRO A 1 161 ? 4.398 -20.600 -10.759 1.00 89.56 161 PRO A CA 1
ATOM 1306 C C . PRO A 1 161 ? 2.893 -20.707 -10.504 1.00 89.56 161 PRO A C 1
ATOM 1308 O O . PRO A 1 161 ? 2.088 -20.081 -11.189 1.00 89.56 161 PRO A O 1
ATOM 1311 N N . ILE A 1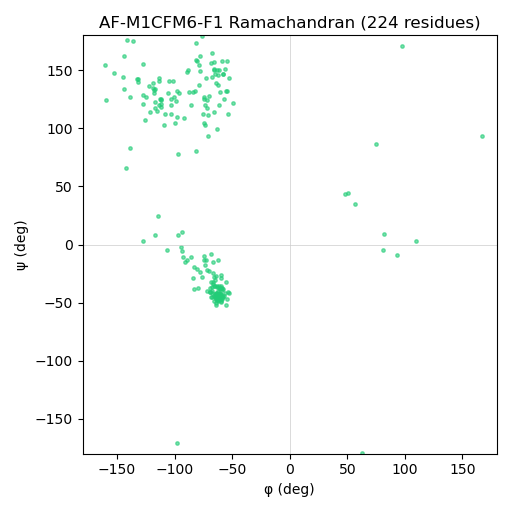 162 ? 2.512 -21.469 -9.479 1.00 85.62 162 ILE A N 1
ATOM 1312 C CA . ILE A 1 162 ? 1.109 -21.568 -9.044 1.00 85.62 162 ILE A CA 1
ATOM 1313 C C . ILE A 1 162 ? 0.756 -20.394 -8.125 1.00 85.62 162 ILE A C 1
ATOM 1315 O O . ILE A 1 162 ? -0.344 -19.858 -8.186 1.00 85.62 162 ILE A O 1
ATOM 1319 N N . THR A 1 163 ? 1.687 -19.985 -7.257 1.00 81.31 163 THR A N 1
ATOM 1320 C CA . THR A 1 163 ? 1.491 -18.867 -6.330 1.00 81.31 163 THR A CA 1
ATOM 1321 C C . THR A 1 163 ? 2.825 -18.315 -5.825 1.00 81.31 163 THR A C 1
ATOM 1323 O O . THR A 1 163 ? 3.808 -19.047 -5.726 1.00 81.31 163 THR A O 1
ATOM 1326 N N . HIS A 1 164 ? 2.832 -17.043 -5.425 1.00 81.88 164 HIS A N 1
ATOM 1327 C CA . HIS A 1 164 ? 3.914 -16.402 -4.671 1.00 81.88 164 HIS A CA 1
ATOM 1328 C C . HIS A 1 164 ? 3.509 -16.229 -3.195 1.00 81.88 164 HIS A C 1
ATOM 1330 O O . HIS A 1 164 ? 2.341 -15.944 -2.914 1.00 81.88 164 HIS A O 1
ATOM 1336 N N . ARG A 1 165 ? 4.439 -16.445 -2.255 1.00 82.44 165 ARG A N 1
ATOM 1337 C CA . ARG A 1 165 ? 4.221 -16.272 -0.807 1.00 82.44 165 ARG A CA 1
ATOM 1338 C C . ARG A 1 165 ? 5.471 -15.750 -0.116 1.00 82.44 165 ARG A C 1
ATOM 1340 O O . ARG A 1 165 ? 6.579 -16.192 -0.423 1.00 82.44 165 ARG A O 1
ATOM 1347 N N . GLY A 1 166 ? 5.268 -14.897 0.879 1.00 77.62 166 GLY A N 1
ATOM 1348 C CA . GLY A 1 166 ? 6.305 -14.449 1.792 1.00 77.62 166 GLY A CA 1
ATOM 1349 C C . GLY A 1 166 ? 6.851 -15.574 2.681 1.00 77.62 166 GLY A C 1
ATOM 1350 O O . GLY A 1 166 ? 6.170 -16.548 3.030 1.00 77.62 166 GLY A O 1
ATOM 1351 N N . GLY A 1 167 ? 8.121 -15.433 3.064 1.00 78.56 167 GLY A N 1
ATOM 1352 C CA . GLY A 1 167 ? 8.761 -16.270 4.077 1.00 78.56 167 GLY A CA 1
ATOM 1353 C C . GLY A 1 167 ? 8.361 -15.869 5.504 1.00 78.56 167 GLY A C 1
ATOM 1354 O O . GLY A 1 167 ? 8.149 -14.696 5.798 1.00 78.56 167 GLY A O 1
ATOM 1355 N N . ILE A 1 168 ? 8.333 -16.852 6.409 1.00 72.81 168 ILE A N 1
ATOM 1356 C CA . ILE A 1 168 ? 7.874 -16.717 7.808 1.00 72.81 168 ILE A CA 1
ATOM 1357 C C . ILE A 1 168 ? 8.761 -15.769 8.642 1.00 72.81 168 ILE A C 1
ATOM 1359 O O . ILE A 1 168 ? 8.290 -15.140 9.583 1.00 72.81 168 ILE A O 1
ATOM 1363 N N . GLY A 1 169 ? 10.044 -15.632 8.293 1.00 72.38 169 GLY A N 1
ATOM 1364 C CA . GLY A 1 169 ? 11.018 -14.844 9.062 1.00 72.38 169 GLY A CA 1
ATOM 1365 C C . GLY A 1 169 ? 10.800 -13.327 9.061 1.00 72.38 169 GLY A C 1
ATOM 1366 O O . GLY A 1 169 ? 11.469 -12.635 9.816 1.00 72.38 169 GLY A O 1
ATOM 1367 N N . ASN A 1 170 ? 9.867 -12.814 8.253 1.00 69.81 170 ASN A N 1
ATOM 1368 C CA . ASN A 1 170 ? 9.681 -11.378 8.029 1.00 69.81 170 ASN A CA 1
ATOM 1369 C C . ASN A 1 170 ? 8.336 -10.859 8.568 1.00 69.81 170 ASN A C 1
ATOM 1371 O O . ASN A 1 170 ? 7.795 -9.896 8.025 1.00 69.81 170 ASN A O 1
ATOM 1375 N N . MET A 1 171 ? 7.725 -11.522 9.553 1.00 80.06 171 MET A N 1
ATOM 1376 C CA . MET A 1 171 ? 6.461 -11.066 10.146 1.00 80.06 171 MET A CA 1
ATOM 1377 C C . MET A 1 171 ? 6.680 -9.819 11.011 1.00 80.06 171 MET A C 1
ATOM 1379 O O . MET A 1 171 ? 7.481 -9.830 11.941 1.00 80.06 171 MET A O 1
ATOM 1383 N N . LEU A 1 172 ? 5.935 -8.761 10.702 1.00 87.75 172 LEU A N 1
ATOM 1384 C CA . LEU A 1 172 ? 5.966 -7.464 11.370 1.00 87.75 172 LEU A CA 1
ATOM 1385 C C . LEU A 1 172 ? 4.537 -6.911 11.402 1.00 87.75 172 LEU A C 1
ATOM 1387 O O . LEU A 1 172 ? 3.846 -6.975 10.385 1.00 87.75 172 LEU A O 1
ATOM 1391 N N . GLU A 1 173 ? 4.093 -6.394 12.549 1.00 91.75 173 GLU A N 1
ATOM 1392 C CA . GLU A 1 173 ? 2.784 -5.735 12.682 1.00 91.75 173 GLU A CA 1
ATOM 1393 C C . GLU A 1 173 ? 2.645 -4.603 11.655 1.00 91.75 173 GLU A C 1
ATOM 1395 O O . GLU A 1 173 ? 3.549 -3.787 11.502 1.00 91.75 173 GLU A O 1
ATOM 1400 N N . GLY A 1 174 ? 1.523 -4.558 10.937 1.00 93.25 174 GLY A N 1
ATOM 1401 C CA . GLY A 1 174 ? 1.244 -3.514 9.945 1.00 93.25 174 GLY A CA 1
ATOM 1402 C C . GLY A 1 174 ? 1.906 -3.737 8.582 1.00 93.25 174 GLY A C 1
ATOM 1403 O O . GLY A 1 174 ? 1.621 -3.000 7.636 1.00 93.25 174 GLY A O 1
ATOM 1404 N N . LYS A 1 175 ? 2.744 -4.769 8.427 1.00 93.62 175 LYS A N 1
ATOM 1405 C CA . LYS A 1 175 ? 3.339 -5.121 7.131 1.00 93.62 175 LYS A CA 1
ATOM 1406 C C . LYS A 1 175 ? 2.271 -5.682 6.190 1.00 93.62 175 LYS A C 1
ATOM 1408 O O . LYS A 1 175 ? 1.602 -6.668 6.510 1.00 93.62 175 LYS A O 1
ATOM 1413 N N . ILE A 1 176 ? 2.190 -5.111 4.991 1.00 95.12 176 ILE A N 1
ATOM 1414 C CA . ILE A 1 176 ? 1.324 -5.561 3.898 1.00 95.12 176 ILE A CA 1
ATOM 1415 C C . ILE A 1 176 ? 2.212 -5.883 2.700 1.00 95.12 176 ILE A C 1
ATOM 1417 O O . ILE A 1 176 ? 2.837 -4.993 2.134 1.00 95.12 176 ILE A O 1
ATOM 1421 N N . THR A 1 177 ? 2.279 -7.150 2.296 1.00 94.19 177 THR A N 1
ATOM 1422 C CA . THR A 1 177 ? 2.986 -7.555 1.072 1.00 94.19 177 THR A CA 1
ATOM 1423 C C . THR A 1 177 ? 1.994 -7.734 -0.066 1.00 94.19 177 THR A C 1
ATOM 1425 O O . THR A 1 177 ? 1.064 -8.529 0.054 1.00 94.19 177 THR A O 1
ATOM 1428 N N . VAL A 1 178 ? 2.198 -7.023 -1.176 1.00 94.50 178 VAL A N 1
ATOM 1429 C CA . VAL A 1 178 ? 1.334 -7.120 -2.362 1.00 94.50 178 VAL A CA 1
ATOM 1430 C C . VAL A 1 178 ? 2.040 -7.887 -3.470 1.00 94.50 178 VAL A C 1
ATOM 1432 O O . VAL A 1 178 ? 3.168 -7.572 -3.838 1.00 94.50 178 VAL A O 1
ATOM 1435 N N . SER A 1 179 ? 1.357 -8.874 -4.037 1.00 92.88 179 SER A N 1
ATOM 1436 C CA . SER A 1 179 ? 1.807 -9.629 -5.210 1.00 92.88 179 SER A CA 1
ATOM 1437 C C . SER A 1 179 ? 0.715 -9.626 -6.283 1.00 92.88 179 SER A C 1
ATOM 1439 O O . SER A 1 179 ? -0.466 -9.491 -5.941 1.00 92.88 179 SER A O 1
ATOM 1441 N N . PRO A 1 180 ? 1.057 -9.795 -7.571 1.00 92.81 180 PRO A N 1
ATOM 1442 C CA . PRO A 1 180 ? 0.035 -10.060 -8.574 1.00 92.81 180 PRO A CA 1
ATOM 1443 C C . PRO A 1 180 ? -0.665 -11.390 -8.260 1.00 92.81 180 PRO A C 1
ATOM 1445 O O . PRO A 1 180 ? -0.051 -12.326 -7.733 1.00 92.81 180 PRO A O 1
ATOM 1448 N N . GLY A 1 181 ? -1.960 -11.475 -8.553 1.00 90.75 181 GLY A N 1
ATOM 1449 C CA . GLY A 1 181 ? -2.644 -12.764 -8.612 1.00 90.75 181 GLY A CA 1
ATOM 1450 C C . GLY A 1 181 ? -2.404 -13.457 -9.954 1.00 90.75 181 GLY A C 1
ATOM 1451 O O . GLY A 1 181 ? -1.776 -12.901 -10.853 1.00 90.75 181 GLY A O 1
ATOM 1452 N N . GLN A 1 182 ? -2.867 -14.702 -10.072 1.00 87.75 182 GLN A N 1
ATOM 1453 C CA . GLN A 1 182 ? -2.658 -15.508 -11.280 1.00 87.75 182 GLN A CA 1
ATOM 1454 C C . GLN A 1 182 ? -3.401 -14.930 -12.495 1.00 87.75 182 GLN A C 1
ATOM 1456 O O . GLN A 1 182 ? -2.933 -15.045 -13.627 1.00 87.75 182 GLN A O 1
ATOM 1461 N N . GLU A 1 183 ? -4.557 -14.305 -12.262 1.00 90.75 183 GLU A N 1
ATOM 1462 C CA . GLU A 1 183 ? -5.273 -13.547 -13.281 1.00 90.75 183 GLU A CA 1
ATOM 1463 C C . GLU A 1 183 ? -4.719 -12.120 -13.367 1.00 90.75 183 GLU A C 1
ATOM 1465 O O . GLU A 1 183 ? -4.616 -11.415 -12.360 1.00 90.75 183 GLU A O 1
ATOM 1470 N N . GLU A 1 184 ? -4.412 -11.652 -14.575 1.00 91.50 184 GLU A N 1
ATOM 1471 C CA . GLU A 1 184 ? -3.947 -10.284 -14.788 1.00 91.50 184 GLU A CA 1
ATOM 1472 C C . GLU A 1 184 ? -4.949 -9.248 -14.249 1.00 91.50 184 GLU A C 1
ATOM 1474 O O . GLU A 1 184 ? -6.124 -9.221 -14.623 1.00 91.50 184 GLU A O 1
ATOM 1479 N N . GLY A 1 185 ? -4.460 -8.359 -13.383 1.00 93.00 185 GLY A N 1
ATOM 1480 C CA . GLY A 1 185 ? -5.258 -7.323 -12.726 1.00 93.00 185 GLY A CA 1
ATOM 1481 C C . GLY A 1 185 ? -5.817 -7.726 -11.359 1.00 93.00 185 GLY A C 1
ATOM 1482 O O . GLY A 1 185 ? -6.298 -6.851 -10.641 1.00 93.00 185 GLY A O 1
ATOM 1483 N N . SER A 1 186 ? -5.709 -8.998 -10.967 1.00 94.75 186 SER A N 1
ATOM 1484 C CA . SER A 1 186 ? -5.964 -9.440 -9.591 1.00 94.75 186 SER A CA 1
ATOM 1485 C C . SER A 1 186 ? -4.755 -9.184 -8.681 1.00 94.75 186 SER A C 1
ATOM 1487 O O . SER A 1 186 ? -3.616 -9.045 -9.142 1.00 94.75 186 SER A O 1
ATOM 1489 N N . MET A 1 187 ? -4.992 -9.106 -7.370 1.00 95.06 187 MET A N 1
ATOM 1490 C CA . MET A 1 187 ? -3.951 -8.884 -6.363 1.00 95.06 187 MET A CA 1
ATOM 1491 C C . MET A 1 187 ? -4.081 -9.867 -5.203 1.00 95.06 187 MET A C 1
ATOM 1493 O O . MET A 1 187 ? -5.179 -10.185 -4.744 1.00 95.06 187 MET A O 1
ATOM 1497 N N . ILE A 1 188 ? -2.936 -10.307 -4.691 1.00 93.75 188 ILE A N 1
ATOM 1498 C CA . ILE A 1 188 ? -2.829 -11.091 -3.462 1.00 93.75 188 ILE A CA 1
ATOM 1499 C C . ILE A 1 188 ? -2.137 -10.226 -2.417 1.00 93.75 188 ILE A C 1
ATOM 1501 O O . ILE A 1 188 ? -1.038 -9.720 -2.655 1.00 93.75 188 ILE A O 1
ATOM 1505 N N . LEU A 1 189 ? -2.783 -10.066 -1.266 1.00 94.31 189 LEU A N 1
ATOM 1506 C CA . LEU A 1 189 ? -2.263 -9.316 -0.132 1.00 94.31 189 LEU A CA 1
ATOM 1507 C C . LEU A 1 189 ? -1.963 -10.266 1.023 1.00 94.31 189 LEU A C 1
ATOM 1509 O O . LEU A 1 189 ? -2.864 -10.929 1.528 1.00 94.31 189 LEU A O 1
ATOM 1513 N N . GLU A 1 190 ? -0.709 -10.302 1.460 1.00 93.50 190 GLU A N 1
ATOM 1514 C CA . GLU A 1 190 ? -0.291 -10.959 2.699 1.00 93.50 190 GLU A CA 1
ATOM 1515 C C . GLU A 1 190 ? -0.175 -9.885 3.785 1.00 93.50 190 GLU A C 1
ATOM 1517 O O . GLU A 1 190 ? 0.698 -9.016 3.724 1.00 93.50 190 GLU A O 1
ATOM 1522 N N . ILE A 1 191 ? -1.096 -9.908 4.745 1.00 94.25 191 ILE A N 1
ATOM 1523 C CA . ILE A 1 191 ? -1.252 -8.882 5.777 1.00 94.25 191 ILE A CA 1
ATOM 1524 C C . ILE A 1 191 ? -0.865 -9.485 7.126 1.00 94.25 191 ILE A C 1
ATOM 1526 O O . ILE A 1 191 ? -1.430 -10.499 7.534 1.00 94.25 191 ILE A O 1
ATOM 1530 N N . CYS A 1 192 ? 0.083 -8.858 7.820 1.00 94.00 192 CYS A N 1
ATOM 1531 C CA . CYS A 1 192 ? 0.536 -9.279 9.142 1.00 94.00 192 CYS A CA 1
ATOM 1532 C C . CYS A 1 192 ? 0.052 -8.287 10.205 1.00 94.00 192 CYS A C 1
ATOM 1534 O O . CYS A 1 192 ? 0.494 -7.139 10.237 1.00 94.00 192 CYS A O 1
ATOM 1536 N N . LEU A 1 193 ? -0.865 -8.728 11.067 1.00 94.25 193 LEU A N 1
ATOM 1537 C CA . LEU A 1 193 ? -1.455 -7.919 12.140 1.00 94.25 193 LEU A CA 1
ATOM 1538 C C . LEU A 1 193 ? -1.642 -8.768 13.406 1.00 94.25 193 LEU A C 1
ATOM 1540 O O . LEU A 1 193 ? -1.415 -9.986 13.403 1.00 94.25 193 LEU A O 1
ATOM 1544 N N . SER A 1 194 ? -2.102 -8.144 14.489 1.00 93.94 194 SER A N 1
ATOM 1545 C CA . SER A 1 194 ? -2.547 -8.865 15.677 1.00 93.94 194 SER A CA 1
ATOM 1546 C C . SER A 1 194 ? -3.669 -9.844 15.323 1.00 93.94 194 SER A C 1
ATOM 1548 O O . SER A 1 194 ? -4.479 -9.605 14.422 1.00 93.94 194 SER A O 1
ATOM 1550 N N . SER A 1 195 ? -3.712 -10.977 16.023 1.00 93.56 195 SER A N 1
ATOM 1551 C CA . SER A 1 195 ? -4.700 -12.033 15.762 1.00 93.56 195 SER A CA 1
ATOM 1552 C C . SER A 1 195 ? -6.130 -11.506 15.891 1.00 93.56 195 SER A C 1
ATOM 1554 O O . SER A 1 195 ? -6.985 -11.840 15.076 1.00 93.56 195 SER A O 1
ATOM 1556 N N . GLU A 1 196 ? -6.343 -10.626 16.865 1.00 95.12 196 GLU A N 1
ATOM 1557 C CA . GLU A 1 196 ? -7.599 -9.944 17.147 1.00 95.12 196 GLU A CA 1
ATOM 1558 C C . GLU A 1 196 ? -8.011 -9.037 15.978 1.00 95.12 196 GLU A C 1
ATOM 1560 O O . GLU A 1 196 ? -9.164 -9.049 15.552 1.00 95.12 196 GLU A O 1
ATOM 1565 N N . THR A 1 197 ? -7.058 -8.295 15.400 1.00 96.38 197 THR A N 1
ATOM 1566 C CA . THR A 1 197 ? -7.328 -7.422 14.247 1.00 96.38 197 THR A CA 1
ATOM 1567 C C . THR A 1 197 ? -7.580 -8.221 12.972 1.00 96.38 197 THR A C 1
ATOM 1569 O O . THR A 1 197 ? -8.479 -7.867 12.217 1.00 96.38 197 THR A O 1
ATOM 1572 N N . ILE A 1 198 ? -6.833 -9.307 12.726 1.00 95.12 198 ILE A N 1
ATOM 1573 C CA . ILE A 1 198 ? -7.103 -10.187 11.577 1.00 95.12 198 ILE A CA 1
ATOM 1574 C C . ILE A 1 198 ? -8.503 -10.782 11.685 1.00 95.12 198 ILE A C 1
ATOM 1576 O O . ILE A 1 198 ? -9.231 -10.754 10.701 1.00 95.12 198 ILE A O 1
ATOM 1580 N N . GLN A 1 199 ? -8.893 -11.287 12.858 1.00 95.12 199 GLN A N 1
ATOM 1581 C CA . GLN A 1 199 ? -10.227 -11.851 13.043 1.00 95.12 199 GLN A CA 1
ATOM 1582 C C . GLN A 1 199 ? -11.318 -10.805 12.772 1.00 95.12 199 GLN A C 1
ATOM 1584 O O . GLN A 1 199 ? -12.229 -11.064 11.992 1.00 95.12 199 GLN A O 1
ATOM 1589 N N . ALA A 1 200 ? -11.190 -9.607 13.348 1.00 96.62 200 ALA A N 1
ATOM 1590 C CA . ALA A 1 200 ? -12.137 -8.524 13.099 1.00 96.62 200 ALA A CA 1
ATOM 1591 C C . ALA A 1 200 ? -12.207 -8.142 11.608 1.00 96.62 200 ALA A C 1
ATOM 1593 O O . ALA A 1 200 ? -13.289 -7.871 11.098 1.00 96.62 200 ALA A O 1
ATOM 1594 N N . LEU A 1 201 ? -11.074 -8.168 10.897 1.00 96.00 201 LEU A N 1
ATOM 1595 C CA . LEU A 1 201 ? -11.013 -7.892 9.461 1.00 96.00 201 LEU A CA 1
ATOM 1596 C C . LEU A 1 201 ? -11.674 -8.998 8.620 1.00 96.00 201 LEU A C 1
ATOM 1598 O O . LEU A 1 201 ? -12.317 -8.694 7.620 1.00 96.00 201 LEU A O 1
ATOM 1602 N N . GLU A 1 202 ? -11.540 -10.269 9.014 1.00 94.31 202 GLU A N 1
ATOM 1603 C CA . GLU A 1 202 ? -12.221 -11.403 8.367 1.00 94.31 202 GLU A CA 1
ATOM 1604 C C . GLU A 1 202 ? -13.751 -11.337 8.534 1.00 94.31 202 GLU A C 1
ATOM 1606 O O . GLU A 1 202 ? -14.481 -11.829 7.675 1.00 94.31 202 GLU A O 1
ATOM 1611 N N . GLU A 1 203 ? -14.229 -10.719 9.616 1.00 95.12 203 GLU A N 1
ATOM 1612 C CA . GLU A 1 203 ? -15.652 -10.540 9.932 1.00 95.12 203 GLU A CA 1
ATOM 1613 C C . GLU A 1 203 ? -16.230 -9.203 9.408 1.00 95.12 203 GLU A C 1
ATOM 1615 O O . GLU A 1 203 ? -17.449 -9.008 9.404 1.00 95.12 203 GLU A O 1
ATOM 1620 N N . ASP A 1 204 ? -15.388 -8.270 8.947 1.00 95.88 204 ASP A N 1
ATOM 1621 C CA . ASP A 1 204 ? -15.811 -6.946 8.485 1.00 95.88 204 ASP A CA 1
ATOM 1622 C C . ASP A 1 204 ? -16.469 -7.016 7.096 1.00 95.88 204 ASP A C 1
ATOM 1624 O O . ASP A 1 204 ? -15.832 -7.278 6.077 1.00 95.88 204 ASP A O 1
ATOM 1628 N N . VAL A 1 205 ? -17.774 -6.736 7.051 1.00 95.44 205 VAL A N 1
ATOM 1629 C CA . VAL A 1 205 ? -18.601 -6.839 5.834 1.00 95.44 205 VAL A CA 1
ATOM 1630 C C . VAL A 1 205 ? -18.129 -5.896 4.722 1.00 95.44 205 VAL A C 1
ATOM 1632 O O . VAL A 1 205 ? -18.183 -6.254 3.548 1.00 95.44 205 VAL A O 1
ATOM 1635 N N . ILE A 1 206 ? -17.652 -4.699 5.080 1.00 95.31 206 ILE A N 1
ATOM 1636 C CA . ILE A 1 206 ? -17.205 -3.688 4.110 1.00 95.31 206 ILE A CA 1
ATOM 1637 C C . ILE A 1 206 ? -15.910 -4.147 3.429 1.00 95.31 206 ILE A C 1
ATOM 1639 O O . ILE A 1 206 ? -15.747 -3.969 2.225 1.00 95.31 206 ILE A O 1
ATOM 1643 N N . PHE A 1 207 ? -14.992 -4.740 4.190 1.00 96.19 207 PHE A N 1
ATOM 1644 C CA . PHE A 1 207 ? -13.770 -5.341 3.676 1.00 96.19 207 PHE A CA 1
ATOM 1645 C C . PHE A 1 207 ? -14.074 -6.600 2.855 1.00 96.19 207 PHE A C 1
ATOM 1647 O O . PHE A 1 207 ? -13.578 -6.761 1.738 1.00 96.19 207 PHE A O 1
ATOM 1654 N N . GLY A 1 208 ? -14.950 -7.462 3.375 1.00 93.94 208 GLY A N 1
ATOM 1655 C CA . GLY A 1 208 ? -15.372 -8.703 2.731 1.00 93.94 208 GLY A CA 1
ATOM 1656 C C . GLY A 1 208 ? -16.038 -8.514 1.364 1.00 93.94 208 GLY A C 1
ATOM 1657 O O . GLY A 1 208 ? -15.926 -9.401 0.523 1.00 93.94 208 GLY A O 1
ATOM 1658 N N . GLU A 1 209 ? -16.657 -7.358 1.090 1.00 94.62 209 GLU A N 1
ATOM 1659 C CA . GLU A 1 209 ? -17.294 -7.044 -0.205 1.00 94.62 209 GLU A CA 1
ATOM 1660 C C . GLU A 1 209 ? -16.334 -7.196 -1.402 1.00 94.62 209 GLU A C 1
ATOM 1662 O O . GLU A 1 209 ? -16.749 -7.578 -2.498 1.00 94.62 209 GLU A O 1
ATOM 1667 N N . PHE A 1 210 ? -15.041 -6.922 -1.200 1.00 95.00 210 PHE A N 1
ATOM 1668 C CA . PHE A 1 210 ? -14.041 -6.909 -2.273 1.00 95.00 210 PHE A CA 1
ATOM 1669 C C . PHE A 1 210 ? -13.096 -8.113 -2.251 1.00 95.00 210 PHE A C 1
ATOM 1671 O O . PHE A 1 210 ? -12.290 -8.275 -3.175 1.00 95.00 210 PHE A O 1
ATOM 1678 N N . VAL A 1 211 ? -13.203 -8.982 -1.246 1.00 92.50 211 VAL A N 1
ATOM 1679 C CA . VAL A 1 211 ? -12.320 -10.136 -1.070 1.00 92.50 211 VAL A CA 1
ATOM 1680 C C . VAL A 1 211 ? -13.037 -11.409 -1.502 1.00 92.50 211 VAL A C 1
ATOM 1682 O O . VAL A 1 211 ? -13.971 -11.884 -0.871 1.00 92.50 211 VAL A O 1
ATOM 1685 N N . THR A 1 212 ? -12.563 -11.998 -2.595 1.00 75.50 212 THR A N 1
ATOM 1686 C CA . THR A 1 212 ? -13.196 -13.171 -3.222 1.00 75.50 212 THR A CA 1
ATOM 1687 C C . THR A 1 212 ? -12.940 -14.488 -2.496 1.00 75.50 212 THR A C 1
ATOM 1689 O O . THR A 1 212 ? -13.725 -15.426 -2.623 1.00 75.50 212 THR A O 1
ATOM 1692 N N . THR A 1 213 ? -11.821 -14.621 -1.783 1.00 62.53 213 THR A N 1
ATOM 1693 C CA . THR A 1 213 ? -11.465 -15.875 -1.105 1.00 62.53 213 THR A CA 1
ATOM 1694 C C . THR A 1 213 ? -10.451 -15.589 -0.001 1.00 62.53 213 THR A C 1
ATOM 1696 O O . THR A 1 213 ? -9.378 -15.043 -0.270 1.00 62.53 213 THR A O 1
ATOM 1699 N N . LEU A 1 214 ? -10.754 -15.989 1.237 1.00 58.28 214 LEU A N 1
ATOM 1700 C CA . LEU A 1 214 ? -9.708 -16.295 2.213 1.00 58.28 214 LEU A CA 1
ATOM 1701 C C . LEU A 1 214 ? -9.001 -17.525 1.661 1.00 58.28 214 LEU A C 1
ATOM 1703 O O . LEU A 1 214 ? -9.645 -18.564 1.533 1.00 58.28 214 LEU A O 1
ATOM 1707 N N . VAL A 1 215 ? -7.729 -17.436 1.269 1.00 51.47 215 VAL A N 1
ATOM 1708 C CA . VAL A 1 215 ? -7.015 -18.642 0.826 1.00 51.47 215 VAL A CA 1
ATOM 1709 C C . VAL A 1 215 ? -6.950 -19.584 2.031 1.00 51.47 215 VAL A C 1
ATOM 1711 O O . VAL A 1 215 ? -6.146 -19.392 2.944 1.00 51.47 215 VAL A O 1
ATOM 1714 N N . VAL A 1 216 ? -7.856 -20.564 2.071 1.00 40.03 216 VAL A N 1
ATOM 1715 C CA . VAL A 1 216 ? -7.940 -21.568 3.131 1.00 40.03 216 VAL A CA 1
ATOM 1716 C C . VAL A 1 216 ? -6.739 -22.486 2.955 1.00 40.03 216 VAL A C 1
ATOM 1718 O O . VAL A 1 216 ? -6.752 -23.411 2.151 1.00 40.03 216 VAL A O 1
ATOM 1721 N N . GLY A 1 217 ? -5.654 -22.171 3.654 1.00 43.50 217 GLY A N 1
ATOM 1722 C CA . GLY A 1 217 ? -4.411 -22.924 3.564 1.00 43.50 217 GLY A CA 1
ATOM 1723 C C . GLY A 1 217 ? -3.252 -22.175 4.207 1.00 43.50 217 GLY A C 1
ATOM 1724 O O . GLY A 1 217 ? -2.585 -21.385 3.548 1.00 43.50 217 GLY A O 1
ATOM 1725 N N . LEU A 1 218 ? -3.017 -22.487 5.485 1.00 49.31 218 LEU A N 1
ATOM 1726 C CA . LEU A 1 218 ? -1.974 -21.985 6.388 1.00 49.31 218 LEU A CA 1
ATOM 1727 C C . LEU A 1 218 ? -2.171 -20.562 6.920 1.00 49.31 218 LEU A C 1
ATOM 1729 O O . LEU A 1 218 ? -1.580 -19.592 6.455 1.00 49.31 218 LEU A O 1
ATOM 1733 N N . GLU A 1 219 ? -2.911 -20.488 8.023 1.00 51.91 219 GLU A N 1
ATOM 1734 C CA . GLU A 1 219 ? -2.611 -19.506 9.061 1.00 51.91 219 GLU A CA 1
ATOM 1735 C C . GLU A 1 219 ? -1.206 -19.765 9.596 1.00 51.91 219 GLU A C 1
ATOM 1737 O O . GLU A 1 219 ? -0.837 -20.901 9.904 1.00 51.91 219 GLU A O 1
ATOM 1742 N N . ARG A 1 220 ? -0.408 -18.705 9.677 1.00 62.12 220 ARG A N 1
ATOM 1743 C CA . ARG A 1 220 ? 0.927 -18.756 10.261 1.00 62.12 220 ARG A CA 1
ATOM 1744 C C . ARG A 1 220 ? 0.934 -17.856 11.481 1.00 62.12 220 ARG A C 1
ATOM 1746 O O . ARG A 1 220 ? 0.641 -16.664 11.383 1.00 62.12 220 ARG A O 1
ATOM 1753 N N . THR A 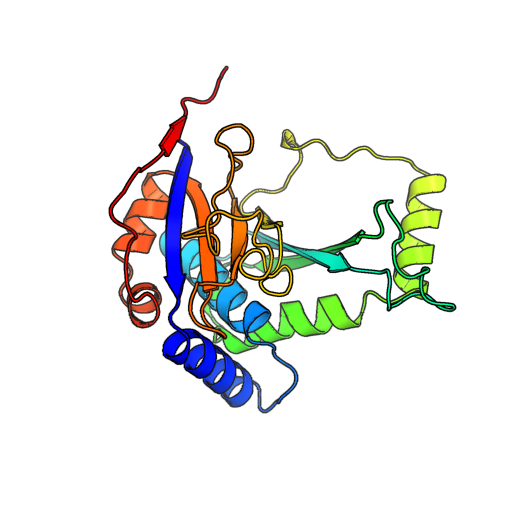1 221 ? 1.274 -18.442 12.619 1.00 56.69 221 THR A N 1
ATOM 1754 C CA . THR A 1 221 ? 1.315 -17.745 13.902 1.00 56.69 221 THR A CA 1
ATOM 1755 C C . THR A 1 221 ? 2.698 -17.927 14.505 1.00 56.69 221 THR A C 1
ATOM 1757 O O . THR A 1 221 ? 3.176 -19.053 14.645 1.00 56.69 221 THR A O 1
ATOM 1760 N N . ILE A 1 222 ? 3.352 -16.828 14.880 1.00 54.28 222 ILE A N 1
ATOM 1761 C CA . ILE A 1 222 ? 4.658 -16.854 15.549 1.00 54.28 222 ILE A CA 1
ATOM 1762 C C . ILE A 1 222 ? 4.499 -16.247 16.942 1.00 54.28 222 ILE A C 1
ATOM 1764 O O . ILE A 1 222 ? 3.874 -15.198 17.113 1.00 54.28 222 ILE A O 1
ATOM 1768 N N . ARG A 1 223 ? 5.053 -16.910 17.964 1.00 46.97 223 ARG A N 1
ATOM 1769 C CA . ARG A 1 223 ? 5.210 -16.296 19.289 1.00 46.97 223 ARG A CA 1
ATOM 1770 C C . ARG A 1 223 ? 6.364 -15.307 19.193 1.00 46.97 223 ARG A C 1
ATOM 1772 O O . ARG A 1 223 ? 7.441 -15.709 18.758 1.00 46.97 223 ARG A O 1
ATOM 1779 N N . ALA A 1 224 ? 6.147 -14.052 19.590 1.00 39.44 224 ALA A N 1
ATOM 1780 C CA . ALA A 1 224 ? 7.236 -13.091 19.733 1.00 39.44 224 ALA A CA 1
ATOM 1781 C C . ALA A 1 224 ? 8.357 -13.753 20.550 1.00 39.44 224 ALA A C 1
ATOM 1783 O O . ALA A 1 224 ? 8.101 -14.259 21.647 1.00 39.44 224 ALA A O 1
ATOM 1784 N N . ARG A 1 225 ? 9.563 -13.847 19.978 1.00 36.66 225 ARG A N 1
ATOM 1785 C CA . ARG A 1 225 ? 10.739 -14.219 20.763 1.00 36.66 225 ARG A CA 1
ATOM 1786 C C . ARG A 1 225 ? 11.028 -13.018 21.656 1.00 36.66 225 ARG A C 1
ATOM 1788 O O . ARG A 1 225 ? 11.3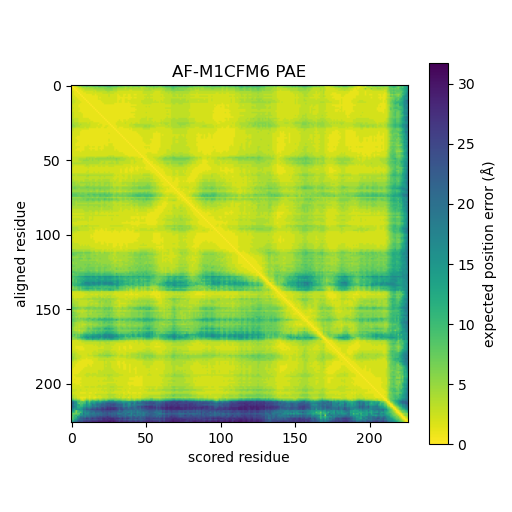21 -11.947 21.135 1.00 36.66 225 ARG A O 1
ATOM 1795 N N . ILE A 1 226 ? 10.809 -13.219 22.954 1.00 36.47 226 ILE A N 1
ATOM 1796 C CA . ILE A 1 226 ? 11.265 -12.339 24.035 1.00 36.47 226 ILE A CA 1
ATOM 1797 C C . ILE A 1 226 ? 12.793 -12.334 24.017 1.00 36.47 226 ILE A C 1
ATOM 1799 O O . ILE A 1 226 ? 13.357 -13.435 23.798 1.00 36.47 226 ILE A O 1
#

Radius of gyration: 17.98 Å; Cα contacts (8 Å, |Δi|>4): 377; chains: 1; bounding box: 43×44×41 Å

Sequence (226 aa):
MLRERVFHFAKESVAKLKAKANLEMSTTKISSLQAVLAHVWRSVIRCRRLDLSEETTFEVSIDMRERLNPPLPEGFFGNAICPATVTIKTGELLEHEFGWAALQINETIALHDQEKLKCIYESWMNDPEVVKLGDLPSNYFMLNNSPRFDFYKYDFGWGKPITHRGGIGNMLEGKITVSPGQEEGSMILEICLSSETIQALEEDVIFGEFVTTLVVGLERTIRARI

Foldseek 3Di:
DKWKFKFKFDLVLLVVLLVVLCVLVVHNQQHSVLSLVLLVLLLLLVLVPDDQQDKAKEKEKDQQQVQDVVHHDDPPPDDRIDIFMDIDGSNVSNVDDSSVSSVSVRVRNVVDGPVNVVVVVVVCVVPPDDDDLVNDDPNYAYEDDDQVPAQQPDDPPPHGDQDDDDDPVPADARYWYWYHHPDPNMIMITHMHPPSSVVSLVVDPSNVVRTPDRPPDDTDDDDPDD

pLDDT: mean 90.25, std 12.2, range [36.47, 98.75]

Organism: Solanum tuberosum (NCBI:txid4113)

Mean predicted aligned error: 5.35 Å